Protein AF-A0A7V2K7K2-F1 (afdb_monomer_lite)

Secondary structure (DSSP, 8-state):
--------PPPPHHHHHHHHHHHHHHHHHHHHHHHHHHHHHHHHHHHHHHHHHHHHHHHHHHTS-GGG-SB-STT-SSB-SB-SEEEEEETTEEEEEEEEEEEE--TTT-SGGG-EEEETTEEEE---SEEEEEEEEEE-STT-EEEEEEEEE--SSHHHHTTS-EEEEEEEEE-TTSPBPSS-EEEEEETTT--EEEE--TTSEEEEEEE-EEEEEEEEEE-TTB-EEE-B-TT-EETTEE-SS-SSBPEEE-TT-EEEEEEE--BPP---------------

Structure (mmCIF, N/CA/C/O backbone):
data_AF-A0A7V2K7K2-F1
#
_entry.id   AF-A0A7V2K7K2-F1
#
loop_
_atom_site.group_PDB
_atom_site.id
_atom_site.type_symbol
_atom_site.label_atom_id
_atom_site.label_alt_id
_atom_site.label_comp_id
_atom_site.label_asym_id
_atom_site.label_entity_id
_atom_site.label_seq_id
_atom_site.pdbx_PDB_ins_code
_atom_site.Cartn_x
_atom_site.Cartn_y
_atom_site.Cartn_z
_atom_site.occupancy
_atom_site.B_iso_or_equiv
_atom_site.auth_seq_id
_atom_site.auth_comp_id
_atom_site.auth_asym_id
_atom_site.auth_atom_id
_atom_site.pdbx_PDB_model_num
ATOM 1 N N . MET A 1 1 ? 32.757 -34.401 -82.656 1.00 44.62 1 MET A N 1
ATOM 2 C CA . MET A 1 1 ? 32.816 -33.510 -81.474 1.00 44.62 1 MET A CA 1
ATOM 3 C C . MET A 1 1 ? 31.387 -33.080 -81.127 1.00 44.62 1 MET A C 1
ATOM 5 O O . MET A 1 1 ? 30.836 -32.213 -81.792 1.00 44.62 1 MET A O 1
ATOM 9 N N . ARG A 1 2 ? 30.717 -33.775 -80.194 1.00 45.31 2 ARG A N 1
ATOM 10 C CA . ARG A 1 2 ? 29.287 -33.571 -79.884 1.00 45.31 2 ARG A CA 1
ATOM 11 C C . ARG A 1 2 ? 29.172 -32.434 -78.860 1.00 45.31 2 ARG A C 1
ATOM 13 O O . ARG A 1 2 ? 29.462 -32.641 -77.687 1.00 45.31 2 ARG A O 1
ATOM 20 N N . ARG A 1 3 ? 28.825 -31.220 -79.304 1.00 54.78 3 ARG A N 1
ATOM 21 C CA . ARG A 1 3 ? 28.542 -30.095 -78.397 1.00 54.78 3 ARG A CA 1
ATOM 22 C C . ARG A 1 3 ? 27.239 -30.385 -77.652 1.00 54.78 3 ARG A C 1
ATOM 24 O O . ARG A 1 3 ? 26.163 -30.328 -78.239 1.00 54.78 3 ARG A O 1
ATOM 31 N N . LEU A 1 4 ? 27.351 -30.709 -76.367 1.00 52.97 4 LEU A N 1
ATOM 32 C CA . LEU A 1 4 ? 26.232 -30.695 -75.429 1.00 52.97 4 LEU A CA 1
ATOM 33 C C . LEU A 1 4 ? 25.794 -29.236 -75.246 1.00 52.97 4 LEU A C 1
ATOM 35 O O . LEU A 1 4 ? 26.453 -28.462 -74.557 1.00 52.97 4 LEU A O 1
ATOM 39 N N . PHE A 1 5 ? 24.705 -28.845 -75.905 1.00 58.25 5 PHE A N 1
ATOM 40 C CA . PHE A 1 5 ? 24.029 -27.586 -75.612 1.00 58.25 5 PHE A CA 1
ATOM 41 C C . PHE A 1 5 ? 23.280 -27.741 -74.287 1.00 58.25 5 PHE A C 1
ATOM 43 O O . PHE A 1 5 ? 22.237 -28.388 -74.222 1.00 58.25 5 PHE A O 1
ATOM 50 N N . PHE A 1 6 ? 23.813 -27.145 -73.222 1.00 60.12 6 PHE A N 1
ATOM 51 C CA . PHE A 1 6 ? 23.040 -26.918 -72.007 1.00 60.12 6 PHE A CA 1
ATOM 52 C C . PHE A 1 6 ? 21.933 -25.903 -72.323 1.00 60.12 6 PHE A C 1
ATOM 54 O O . PHE A 1 6 ? 22.211 -24.733 -72.589 1.00 60.12 6 PHE A O 1
ATOM 61 N N . SER A 1 7 ? 20.675 -26.348 -72.302 1.00 61.78 7 SER A N 1
ATOM 62 C CA . SER A 1 7 ? 19.525 -25.444 -72.282 1.00 61.78 7 SER A CA 1
ATOM 63 C C . SER A 1 7 ? 19.564 -24.665 -70.966 1.00 61.78 7 SER A C 1
ATOM 65 O O . SER A 1 7 ? 19.329 -25.228 -69.895 1.00 61.78 7 SER A O 1
ATOM 67 N N . LYS A 1 8 ? 19.912 -23.376 -71.029 1.00 62.97 8 LYS A N 1
ATOM 68 C CA . LYS A 1 8 ? 19.770 -22.472 -69.885 1.00 62.97 8 LYS A CA 1
ATOM 69 C C . LYS A 1 8 ? 18.281 -22.172 -69.715 1.00 62.97 8 LYS A C 1
ATOM 71 O O . LYS A 1 8 ? 17.757 -21.271 -70.361 1.00 62.97 8 LYS A O 1
ATOM 76 N N . LYS A 1 9 ? 17.588 -22.955 -68.886 1.00 69.69 9 LYS A N 1
ATOM 77 C CA . LYS A 1 9 ? 16.232 -22.613 -68.440 1.00 69.69 9 LYS A CA 1
ATOM 78 C C . LYS A 1 9 ? 16.326 -21.340 -67.589 1.00 69.69 9 LYS A C 1
ATOM 80 O O . LYS A 1 9 ? 17.065 -21.322 -66.608 1.00 69.69 9 LYS A O 1
ATOM 85 N N . GLY A 1 10 ? 15.661 -20.269 -68.020 1.00 75.06 10 GLY A N 1
ATOM 86 C CA . GLY A 1 10 ? 15.532 -19.033 -67.243 1.00 75.06 10 GLY A CA 1
ATOM 87 C C . GLY A 1 10 ? 14.561 -19.204 -66.072 1.00 75.06 10 GLY A C 1
ATOM 88 O O . GLY A 1 10 ? 13.792 -20.163 -66.044 1.00 75.06 10 GLY A O 1
ATOM 89 N N . PHE A 1 11 ? 14.597 -18.277 -65.114 1.00 81.56 11 PHE A N 1
ATOM 90 C CA . PHE A 1 11 ? 13.637 -18.239 -64.008 1.00 81.56 11 PHE A CA 1
ATOM 91 C C . PHE A 1 11 ? 12.243 -17.845 -64.500 1.00 81.56 11 PHE A C 1
ATOM 93 O O . PHE A 1 11 ? 12.112 -16.950 -65.341 1.00 81.56 11 PHE A O 1
ATOM 100 N N . THR A 1 12 ? 11.201 -18.483 -63.961 1.00 90.44 12 THR A N 1
ATOM 101 C CA . THR A 1 12 ? 9.823 -18.045 -64.198 1.00 90.44 12 THR A CA 1
ATOM 102 C C . THR A 1 12 ? 9.470 -16.883 -63.269 1.00 90.44 12 THR A C 1
ATOM 104 O O . THR A 1 12 ? 10.052 -16.721 -62.198 1.00 90.44 12 THR A O 1
ATOM 107 N N . PHE A 1 13 ? 8.490 -16.064 -63.656 1.00 88.25 13 PHE A N 1
ATOM 108 C CA . PHE A 1 13 ? 8.000 -14.971 -62.809 1.00 88.25 13 PHE A CA 1
ATOM 109 C C . PHE A 1 13 ? 7.483 -15.471 -61.447 1.00 88.25 13 PHE A C 1
ATOM 111 O O . PHE A 1 13 ? 7.696 -14.819 -60.426 1.00 88.25 13 PHE A O 1
ATOM 118 N N . MET A 1 14 ? 6.875 -16.664 -61.418 1.00 92.31 14 MET A N 1
ATOM 119 C CA . MET A 1 14 ? 6.418 -17.298 -60.179 1.00 92.31 14 MET A CA 1
ATOM 120 C C . MET A 1 14 ? 7.576 -17.659 -59.245 1.00 92.31 14 MET A C 1
ATOM 122 O O . MET A 1 14 ? 7.477 -17.405 -58.046 1.00 92.31 14 MET A O 1
ATOM 126 N N . ASP A 1 15 ? 8.694 -18.164 -59.775 1.00 89.69 15 ASP A N 1
ATOM 127 C CA . ASP A 1 15 ? 9.876 -18.486 -58.960 1.00 89.69 15 ASP A CA 1
ATOM 128 C C . ASP A 1 15 ? 10.446 -17.236 -58.272 1.00 89.69 15 ASP A C 1
ATOM 130 O O . ASP A 1 15 ? 10.881 -17.293 -57.122 1.00 89.69 15 ASP A O 1
ATOM 134 N N . VAL A 1 16 ? 10.401 -16.085 -58.953 1.00 94.56 16 VAL A N 1
ATOM 135 C CA . VAL A 1 16 ? 10.858 -14.800 -58.402 1.00 94.56 16 VAL A CA 1
ATOM 136 C C . VAL A 1 16 ? 9.932 -14.320 -57.284 1.00 94.56 16 VAL A C 1
ATOM 138 O O . VAL A 1 16 ? 10.424 -13.918 -56.231 1.00 94.56 16 VAL A O 1
ATOM 141 N N . ILE A 1 17 ? 8.608 -14.402 -57.462 1.00 95.56 17 ILE A N 1
ATOM 142 C CA . ILE A 1 17 ? 7.642 -14.025 -56.413 1.00 95.56 17 ILE A CA 1
ATOM 143 C C . ILE A 1 17 ? 7.819 -14.903 -55.174 1.00 95.56 17 ILE A C 1
ATOM 145 O O . ILE A 1 17 ? 7.890 -14.380 -54.062 1.00 95.56 17 ILE A O 1
ATOM 149 N N . ILE A 1 18 ? 7.917 -16.222 -55.359 1.00 95.75 18 ILE A N 1
ATOM 150 C CA . ILE A 1 18 ? 8.103 -17.164 -54.250 1.00 95.75 18 ILE A CA 1
ATOM 151 C C . ILE A 1 18 ? 9.437 -16.885 -53.547 1.00 95.75 18 ILE A C 1
ATOM 153 O O . ILE A 1 18 ? 9.477 -16.812 -52.319 1.00 95.75 18 ILE A O 1
ATOM 157 N N . GLY A 1 19 ? 10.515 -16.653 -54.304 1.00 96.12 19 GLY A N 1
ATOM 158 C CA . GLY A 1 19 ? 11.822 -16.300 -53.750 1.00 96.12 19 GLY A CA 1
ATOM 159 C C . GLY A 1 19 ? 11.796 -15.009 -52.926 1.00 96.12 19 GLY A C 1
ATOM 160 O O . GLY A 1 19 ? 12.328 -14.980 -51.816 1.00 96.12 19 GLY A O 1
ATOM 161 N N . ILE A 1 20 ? 11.128 -13.961 -53.422 1.00 96.50 20 ILE A N 1
ATOM 162 C CA . ILE A 1 20 ? 10.956 -12.696 -52.693 1.00 96.50 20 ILE A CA 1
ATOM 163 C C . ILE A 1 20 ? 10.114 -12.909 -51.432 1.00 96.50 20 ILE A C 1
ATOM 165 O O . ILE A 1 20 ? 10.489 -12.415 -50.372 1.00 96.50 20 ILE A O 1
ATOM 169 N N . ALA A 1 21 ? 9.013 -13.661 -51.511 1.00 96.94 21 ALA A N 1
ATOM 170 C CA . ALA A 1 21 ? 8.156 -13.934 -50.360 1.00 96.94 21 ALA A CA 1
ATOM 171 C C . ALA A 1 21 ? 8.913 -14.676 -49.245 1.00 96.94 21 ALA A C 1
ATOM 173 O O . ALA A 1 21 ? 8.845 -14.276 -48.082 1.00 96.94 21 ALA A O 1
ATOM 174 N N . LEU A 1 22 ? 9.692 -15.705 -49.597 1.00 97.44 22 LEU A N 1
ATOM 175 C CA . LEU A 1 22 ? 10.528 -16.439 -48.643 1.00 97.44 22 LEU A CA 1
ATOM 176 C C . LEU A 1 22 ? 11.615 -15.547 -48.030 1.00 97.44 22 LEU A C 1
ATOM 178 O O . LEU A 1 22 ? 11.829 -15.589 -46.818 1.00 97.44 22 LEU A O 1
ATOM 182 N N . MET A 1 23 ? 12.260 -14.704 -48.842 1.00 96.94 23 MET A N 1
ATOM 183 C CA . MET A 1 23 ? 13.240 -13.735 -48.347 1.00 96.94 23 MET A CA 1
ATOM 184 C C . MET A 1 23 ? 12.609 -12.722 -47.390 1.00 96.94 23 MET A C 1
ATOM 186 O O . MET A 1 23 ? 13.173 -12.458 -46.331 1.00 96.94 23 MET A O 1
ATOM 190 N N . LEU A 1 24 ? 11.427 -12.188 -47.707 1.00 97.94 24 LEU A N 1
ATOM 191 C CA . LEU A 1 24 ? 10.719 -11.244 -46.840 1.00 97.94 24 LEU A CA 1
ATOM 192 C C . LEU A 1 24 ? 10.386 -11.862 -45.481 1.00 97.94 24 LEU A C 1
ATOM 194 O O . LEU A 1 24 ? 10.660 -11.241 -44.457 1.00 97.94 24 LEU A O 1
ATOM 198 N N . ILE A 1 25 ? 9.853 -13.087 -45.456 1.00 97.81 25 ILE A N 1
ATOM 199 C CA . ILE A 1 25 ? 9.556 -13.797 -44.203 1.00 97.81 25 ILE A CA 1
ATOM 200 C C . ILE A 1 25 ? 10.832 -13.957 -43.363 1.00 97.81 25 ILE A C 1
ATOM 202 O O . ILE A 1 25 ? 10.817 -13.685 -42.161 1.00 97.81 25 ILE A O 1
ATOM 206 N N . LEU A 1 26 ? 11.946 -14.339 -43.995 1.00 98.12 26 LEU A N 1
ATOM 207 C CA . LEU A 1 26 ? 13.232 -14.505 -43.321 1.00 98.12 26 LEU A CA 1
ATOM 208 C C . LEU A 1 26 ? 13.758 -13.182 -42.741 1.00 98.12 26 LEU A C 1
ATOM 210 O O . LEU A 1 26 ? 14.101 -13.129 -41.559 1.00 98.12 26 LEU A O 1
ATOM 214 N N . PHE A 1 27 ? 13.783 -12.104 -43.527 1.00 97.38 27 PHE A N 1
ATOM 215 C CA . PHE A 1 27 ? 14.269 -10.803 -43.058 1.00 97.38 27 PHE A CA 1
ATOM 216 C C . PHE A 1 27 ? 13.378 -10.194 -41.973 1.00 97.38 27 PHE A C 1
ATOM 218 O O . PHE A 1 27 ? 13.903 -9.642 -41.007 1.00 97.38 27 PHE A O 1
ATOM 225 N N . LEU A 1 28 ? 12.053 -10.337 -42.079 1.00 97.56 28 LEU A N 1
ATOM 226 C CA . LEU A 1 28 ? 11.126 -9.906 -41.031 1.00 97.56 28 LEU A CA 1
ATOM 227 C C . LEU A 1 28 ? 11.338 -10.695 -39.736 1.00 97.56 28 LEU A C 1
ATOM 229 O O . LEU A 1 28 ? 11.347 -10.099 -38.659 1.00 97.56 28 LEU A O 1
ATOM 233 N N . GLY A 1 29 ? 11.578 -12.006 -39.834 1.00 97.81 29 GLY A N 1
ATOM 234 C CA . GLY A 1 29 ? 11.917 -12.842 -38.684 1.00 97.81 29 GLY A CA 1
ATOM 235 C C . GLY A 1 29 ? 13.199 -12.382 -37.984 1.00 97.81 29 GLY A C 1
ATOM 236 O O . GLY A 1 29 ? 13.203 -12.183 -36.769 1.00 97.81 29 GLY A O 1
ATOM 237 N N . ILE A 1 30 ? 14.271 -12.143 -38.747 1.00 97.56 30 ILE A N 1
ATOM 238 C CA . ILE A 1 30 ? 15.561 -11.673 -38.210 1.00 97.56 30 ILE A CA 1
ATOM 239 C C . ILE A 1 30 ? 15.423 -10.280 -37.586 1.00 97.56 30 ILE A C 1
ATOM 241 O O . ILE A 1 30 ? 15.915 -10.043 -36.482 1.00 97.56 30 ILE A O 1
ATOM 245 N N . PHE A 1 31 ? 14.734 -9.362 -38.264 1.00 97.06 31 PHE A N 1
ATOM 246 C CA . PHE A 1 31 ? 14.524 -8.008 -37.763 1.00 97.06 31 PHE A CA 1
ATOM 247 C C . PHE A 1 31 ? 13.690 -8.000 -36.475 1.00 97.06 31 PHE A C 1
ATOM 249 O O . PHE A 1 31 ? 14.056 -7.327 -35.511 1.00 97.06 31 PHE A O 1
ATOM 256 N N . GLY A 1 32 ? 12.625 -8.807 -36.415 1.00 95.94 32 GLY A N 1
ATOM 257 C CA . GLY A 1 32 ? 11.822 -8.987 -35.206 1.00 95.94 32 GLY A CA 1
ATOM 258 C C . GLY A 1 32 ? 12.635 -9.561 -34.042 1.00 95.94 32 GLY A C 1
ATOM 259 O O . GLY A 1 32 ? 12.563 -9.046 -32.924 1.00 95.94 32 GLY A O 1
ATOM 260 N N . ALA A 1 33 ? 13.475 -10.569 -34.303 1.00 96.25 33 ALA A N 1
ATOM 261 C CA . ALA A 1 33 ? 14.370 -11.137 -33.295 1.00 96.25 33 ALA A CA 1
ATOM 262 C C . ALA A 1 33 ? 15.383 -10.103 -32.770 1.00 96.25 33 ALA A C 1
ATOM 264 O O . ALA A 1 33 ? 15.606 -10.014 -31.563 1.00 96.25 33 ALA A O 1
ATOM 265 N N . TYR A 1 34 ? 15.950 -9.278 -33.654 1.00 96.31 34 TYR A N 1
ATOM 266 C CA . TYR A 1 34 ? 16.874 -8.209 -33.274 1.00 96.31 34 TYR A CA 1
ATOM 267 C C . TYR A 1 34 ? 16.201 -7.143 -32.394 1.00 96.31 34 TYR A C 1
ATOM 269 O O . TYR A 1 34 ? 16.744 -6.763 -31.355 1.00 96.31 34 TYR A O 1
ATOM 277 N N . GLN A 1 35 ? 14.990 -6.702 -32.752 1.00 93.62 35 GLN A N 1
ATOM 278 C CA . GLN A 1 35 ? 14.221 -5.760 -31.931 1.00 93.62 35 GLN A CA 1
ATOM 279 C C . GLN A 1 35 ? 13.899 -6.330 -30.545 1.00 93.62 35 GLN A C 1
ATOM 281 O O . GLN A 1 35 ? 14.032 -5.628 -29.539 1.00 93.62 35 GLN A O 1
ATOM 286 N N . LEU A 1 36 ? 13.514 -7.608 -30.476 1.00 93.44 36 LEU A N 1
ATOM 287 C CA . LEU A 1 36 ? 13.254 -8.282 -29.207 1.00 93.44 36 LEU A CA 1
ATOM 288 C C . LEU A 1 36 ? 14.524 -8.383 -28.354 1.00 93.44 36 LEU A C 1
ATOM 290 O O . LEU A 1 36 ? 14.469 -8.125 -27.153 1.00 93.44 36 LEU A O 1
ATOM 294 N N . ALA A 1 37 ? 15.668 -8.696 -28.965 1.00 94.62 37 ALA A N 1
ATOM 295 C CA . ALA A 1 37 ? 16.946 -8.753 -28.264 1.00 94.62 37 ALA A CA 1
ATOM 296 C C . ALA A 1 37 ? 17.305 -7.394 -27.639 1.00 94.62 37 ALA A C 1
ATOM 298 O O . ALA A 1 37 ? 17.620 -7.328 -26.450 1.00 94.62 37 ALA A O 1
ATOM 299 N N . LEU A 1 38 ? 17.172 -6.297 -28.394 1.00 90.69 38 LEU A N 1
ATOM 300 C CA . LEU A 1 38 ? 17.397 -4.946 -27.870 1.00 90.69 38 LEU A CA 1
ATOM 301 C C . LEU A 1 38 ? 16.427 -4.590 -26.736 1.00 90.69 38 LEU A C 1
ATOM 303 O O . LEU A 1 38 ? 16.852 -4.026 -25.726 1.00 90.69 38 LEU A O 1
ATOM 307 N N . LYS A 1 39 ? 15.147 -4.962 -26.868 1.00 91.06 39 LYS A N 1
ATOM 308 C CA . LYS A 1 39 ? 14.137 -4.782 -25.816 1.00 91.06 39 LYS A CA 1
ATOM 309 C C . LYS A 1 39 ? 14.539 -5.485 -24.523 1.00 91.06 39 LYS A C 1
ATOM 311 O O . LYS A 1 39 ? 14.522 -4.864 -23.462 1.00 91.06 39 LYS A O 1
ATOM 316 N N . VAL A 1 40 ? 14.920 -6.759 -24.608 1.00 93.06 40 VAL A N 1
ATOM 317 C CA . VAL A 1 40 ? 15.302 -7.564 -23.439 1.00 93.06 40 VAL A CA 1
ATOM 318 C C . VAL A 1 40 ? 16.550 -6.994 -22.770 1.00 93.06 40 VAL A C 1
ATOM 320 O O . VAL A 1 40 ? 16.564 -6.835 -21.551 1.00 93.06 40 VAL A O 1
ATOM 323 N N . VAL A 1 41 ? 17.570 -6.618 -23.547 1.00 92.44 41 VAL A N 1
ATOM 324 C CA . VAL A 1 41 ? 18.800 -6.017 -23.006 1.00 92.44 41 VAL A CA 1
ATOM 325 C C . VAL A 1 41 ? 18.507 -4.679 -22.321 1.00 92.44 41 VAL A C 1
ATOM 327 O O . VAL A 1 41 ? 18.954 -4.457 -21.194 1.00 92.44 41 VAL A O 1
ATOM 330 N N . GLY A 1 42 ? 17.720 -3.805 -22.958 1.00 90.88 42 GLY A N 1
ATOM 331 C CA . GLY A 1 42 ? 17.334 -2.512 -22.390 1.00 90.88 42 GLY A CA 1
ATOM 332 C C . GLY A 1 42 ? 16.536 -2.659 -21.094 1.00 90.88 42 GLY A C 1
ATOM 333 O O . GLY A 1 42 ? 16.877 -2.043 -20.082 1.00 90.88 42 GLY A O 1
ATOM 334 N N . GLN A 1 43 ? 15.529 -3.535 -21.095 1.00 92.75 43 GLN A N 1
ATOM 335 C CA . GLN A 1 43 ? 14.706 -3.811 -19.920 1.00 92.75 43 GLN A CA 1
ATOM 336 C C . GLN A 1 43 ? 15.523 -4.446 -18.788 1.00 92.75 43 GLN A C 1
ATOM 338 O O . GLN A 1 43 ? 15.358 -4.063 -17.632 1.00 92.75 43 GLN A O 1
ATOM 343 N N . SER A 1 44 ? 16.434 -5.372 -19.102 1.00 93.94 44 SER A N 1
ATOM 344 C CA . SER A 1 44 ? 17.319 -5.984 -18.108 1.00 93.94 44 SER A CA 1
ATOM 345 C C . SER A 1 44 ? 18.236 -4.944 -17.466 1.00 93.94 44 SER A C 1
ATOM 347 O O . SER A 1 44 ? 18.345 -4.908 -16.243 1.00 93.94 44 SER A O 1
ATOM 349 N N . LYS A 1 45 ? 18.848 -4.058 -18.265 1.00 93.50 45 LYS A N 1
ATOM 350 C CA . LYS A 1 45 ? 19.713 -2.982 -17.757 1.00 93.50 45 LYS A CA 1
ATOM 351 C C . LYS A 1 45 ? 18.946 -2.029 -16.837 1.00 93.50 45 LYS A C 1
ATOM 353 O O . LYS A 1 45 ? 19.416 -1.744 -15.737 1.00 93.50 45 LYS A O 1
ATOM 358 N N . ALA A 1 46 ? 17.775 -1.553 -17.267 1.00 95.31 46 ALA A N 1
ATOM 359 C CA . ALA A 1 46 ? 16.941 -0.663 -16.460 1.00 95.31 46 ALA A CA 1
ATOM 360 C C . ALA A 1 46 ? 16.492 -1.339 -15.156 1.00 95.31 46 ALA A C 1
ATOM 362 O O . ALA A 1 46 ? 16.574 -0.734 -14.090 1.00 95.31 46 ALA A O 1
ATOM 363 N N . ARG A 1 47 ? 16.119 -2.624 -15.219 1.00 96.06 47 ARG A N 1
ATOM 364 C CA . ARG A 1 47 ? 15.728 -3.413 -14.048 1.00 96.06 47 ARG A CA 1
ATOM 365 C C . ARG A 1 47 ? 16.860 -3.562 -13.032 1.00 96.06 47 ARG A C 1
ATOM 367 O O . ARG A 1 47 ? 16.608 -3.404 -11.844 1.00 96.06 47 ARG A O 1
ATOM 374 N N . THR A 1 48 ? 18.091 -3.835 -13.468 1.00 96.50 48 THR A N 1
ATOM 375 C CA . THR A 1 48 ? 19.249 -3.924 -12.559 1.00 96.50 48 THR A CA 1
ATOM 376 C C . THR A 1 48 ? 19.492 -2.602 -11.829 1.00 96.50 48 THR A C 1
ATOM 378 O O . THR A 1 48 ? 19.732 -2.607 -10.625 1.00 96.50 48 THR A O 1
ATOM 381 N N . ILE A 1 49 ? 19.376 -1.471 -12.532 1.00 96.88 49 ILE A N 1
ATOM 382 C CA . ILE A 1 49 ? 19.514 -0.138 -11.926 1.00 96.88 49 ILE A CA 1
ATOM 383 C C . ILE A 1 49 ? 18.367 0.129 -10.944 1.00 96.88 49 ILE A C 1
ATOM 385 O O . ILE A 1 49 ? 18.617 0.573 -9.829 1.00 96.88 49 ILE A O 1
ATOM 389 N N . ALA A 1 50 ? 17.127 -0.194 -11.320 1.00 97.81 50 ALA A N 1
ATOM 390 C CA . ALA A 1 50 ? 15.965 -0.030 -10.452 1.00 97.81 50 ALA A CA 1
ATOM 391 C C . ALA A 1 50 ? 16.087 -0.847 -9.153 1.00 97.81 50 ALA A C 1
ATOM 393 O O . ALA A 1 50 ? 15.778 -0.333 -8.083 1.00 97.81 50 ALA A O 1
ATOM 394 N N . ILE A 1 51 ? 16.597 -2.084 -9.227 1.00 98.06 51 ILE A N 1
ATOM 395 C CA . ILE A 1 51 ? 16.887 -2.914 -8.045 1.00 98.06 51 ILE A CA 1
ATOM 396 C C . ILE A 1 51 ? 17.946 -2.249 -7.158 1.00 98.06 51 ILE A C 1
ATOM 398 O O . ILE A 1 51 ? 17.777 -2.214 -5.943 1.00 98.06 51 ILE A O 1
ATOM 402 N N . ALA A 1 52 ? 19.015 -1.700 -7.744 1.00 98.06 52 ALA A N 1
ATOM 403 C CA . ALA A 1 52 ? 20.042 -0.997 -6.978 1.00 98.06 52 ALA A CA 1
ATOM 404 C C . ALA A 1 52 ? 19.476 0.242 -6.258 1.00 98.06 52 ALA A C 1
ATOM 406 O O . ALA A 1 52 ? 19.745 0.415 -5.074 1.00 98.06 52 ALA A O 1
ATOM 407 N N . ILE A 1 53 ? 18.639 1.040 -6.935 1.00 98.25 53 ILE A N 1
ATOM 408 C CA . ILE A 1 53 ? 17.947 2.201 -6.344 1.00 98.25 53 ILE A CA 1
ATOM 409 C C . ILE A 1 53 ? 17.020 1.763 -5.201 1.00 98.25 53 ILE A C 1
ATOM 411 O O . ILE A 1 53 ? 17.032 2.366 -4.131 1.00 98.25 53 ILE A O 1
ATOM 415 N N . ALA A 1 54 ? 16.231 0.705 -5.406 1.00 98.44 54 ALA A N 1
ATOM 416 C CA . ALA A 1 54 ? 15.326 0.195 -4.379 1.00 98.44 54 ALA A CA 1
ATOM 417 C C . ALA A 1 54 ? 16.087 -0.307 -3.145 1.00 98.44 54 ALA A C 1
ATOM 419 O O . ALA A 1 54 ? 15.697 -0.005 -2.019 1.00 98.44 54 ALA A O 1
ATOM 420 N N . ASN A 1 55 ? 17.193 -1.027 -3.353 1.00 98.19 55 ASN A N 1
ATOM 421 C CA . ASN A 1 55 ? 18.048 -1.498 -2.268 1.00 98.19 55 ASN A CA 1
ATOM 422 C C . ASN A 1 55 ? 18.703 -0.325 -1.525 1.00 98.19 55 ASN A C 1
ATOM 424 O O . ASN A 1 55 ? 18.700 -0.318 -0.300 1.00 98.19 55 ASN A O 1
ATOM 428 N N . GLU A 1 56 ? 19.217 0.685 -2.235 1.00 97.81 56 GLU A N 1
ATOM 429 C CA . GLU A 1 56 ? 19.767 1.893 -1.608 1.00 97.81 56 GLU A CA 1
ATOM 430 C C . GLU A 1 56 ? 18.722 2.580 -0.719 1.00 97.81 56 GLU A C 1
ATOM 432 O O . GLU A 1 56 ? 19.021 2.953 0.416 1.00 97.81 56 GLU A O 1
ATOM 437 N N . GLN A 1 57 ? 17.486 2.710 -1.206 1.00 98.12 57 GLN A N 1
ATOM 438 C CA . GLN A 1 57 ? 16.399 3.307 -0.437 1.00 98.12 57 GLN A CA 1
ATOM 439 C C . GLN A 1 57 ? 16.031 2.466 0.792 1.00 98.12 57 GLN A C 1
ATOM 441 O O . GLN A 1 57 ? 15.845 3.025 1.872 1.00 98.12 57 GLN A O 1
ATOM 446 N N . LEU A 1 58 ? 15.964 1.138 0.664 1.00 98.19 58 LEU A N 1
ATOM 447 C CA . LEU A 1 58 ? 15.723 0.253 1.806 1.00 98.19 58 LEU A CA 1
ATOM 448 C C . LEU A 1 58 ? 16.831 0.372 2.857 1.00 98.19 58 LEU A C 1
ATOM 450 O O . LEU A 1 58 ? 16.524 0.501 4.037 1.00 98.19 58 LEU A O 1
ATOM 454 N N . GLU A 1 59 ? 18.102 0.394 2.458 1.00 97.81 59 GLU A N 1
ATOM 455 C CA . GLU A 1 59 ? 19.222 0.537 3.398 1.00 97.81 59 GLU A CA 1
ATOM 456 C C . GLU A 1 59 ? 19.242 1.914 4.081 1.00 97.81 59 GLU A C 1
ATOM 458 O O . GLU A 1 59 ? 19.528 2.002 5.276 1.00 97.81 59 GLU A O 1
ATOM 463 N N . LYS A 1 60 ? 18.854 2.989 3.375 1.00 97.56 60 LYS A N 1
ATOM 464 C CA . LYS A 1 60 ? 18.629 4.304 4.002 1.00 97.56 60 LYS A CA 1
ATOM 465 C C . LYS A 1 60 ? 17.559 4.225 5.084 1.00 97.56 60 LYS A C 1
ATOM 467 O O . LYS A 1 60 ? 17.803 4.683 6.194 1.00 97.56 60 LYS A O 1
ATOM 472 N N . ILE A 1 61 ? 16.410 3.620 4.777 1.00 98.06 61 ILE A N 1
ATOM 473 C CA . ILE A 1 61 ? 15.290 3.497 5.720 1.00 98.06 61 ILE A CA 1
ATOM 474 C C . ILE A 1 61 ? 15.675 2.627 6.926 1.00 98.06 61 ILE A C 1
ATOM 476 O O . ILE A 1 61 ? 15.343 2.972 8.055 1.00 98.06 61 ILE A O 1
ATOM 480 N N . ARG A 1 62 ? 16.426 1.540 6.719 1.00 95.81 62 ARG A N 1
ATOM 481 C CA . ARG A 1 62 ? 16.889 0.647 7.800 1.00 95.81 62 ARG A CA 1
ATOM 482 C C . ARG A 1 62 ? 17.884 1.301 8.758 1.00 95.81 62 ARG A C 1
ATOM 484 O O . ARG A 1 62 ? 17.995 0.854 9.896 1.00 95.81 62 ARG A O 1
ATOM 491 N N . ASN A 1 63 ? 18.597 2.333 8.311 1.00 96.25 63 ASN A N 1
ATOM 492 C CA . ASN A 1 63 ? 19.528 3.095 9.144 1.00 96.25 63 ASN A CA 1
ATOM 493 C C . ASN A 1 63 ? 18.874 4.268 9.892 1.00 96.25 63 ASN A C 1
ATOM 495 O O . ASN A 1 63 ? 19.562 4.948 10.655 1.00 96.25 63 ASN A O 1
ATOM 499 N N . LEU A 1 64 ? 17.575 4.517 9.700 1.00 97.00 64 LEU A N 1
ATOM 500 C CA . LEU A 1 64 ? 16.852 5.531 10.464 1.00 97.00 64 LEU A CA 1
ATOM 501 C C . LEU A 1 64 ? 16.530 5.034 11.885 1.00 97.00 64 LEU A C 1
ATOM 503 O O . LEU A 1 64 ? 16.357 3.830 12.099 1.00 97.00 64 LEU A O 1
ATOM 507 N N . PRO A 1 65 ? 16.409 5.944 12.869 1.00 95.81 65 PRO A N 1
ATOM 508 C CA . PRO A 1 65 ? 15.733 5.638 14.127 1.00 95.81 65 PRO A CA 1
ATOM 509 C C . PRO A 1 65 ? 14.327 5.090 13.859 1.00 95.81 65 PRO A C 1
ATOM 511 O O . PRO A 1 65 ? 13.643 5.594 12.972 1.00 95.81 65 PRO A O 1
ATOM 514 N N . TYR A 1 66 ? 13.878 4.094 14.631 1.00 94.94 66 TYR A N 1
ATOM 515 C CA . TYR A 1 66 ? 12.589 3.428 14.390 1.00 94.94 66 TYR A CA 1
ATOM 516 C C . TYR A 1 66 ? 11.427 4.420 14.279 1.00 94.94 66 TYR A C 1
ATOM 518 O O . TYR A 1 66 ? 10.619 4.328 13.360 1.00 94.94 66 TYR A O 1
ATOM 526 N N . LEU A 1 67 ? 11.394 5.417 15.167 1.00 92.81 67 LEU A N 1
ATOM 527 C CA . LEU A 1 67 ? 10.339 6.429 15.211 1.00 92.81 67 LEU A CA 1
ATOM 528 C C . LEU A 1 67 ? 10.255 7.257 13.922 1.00 92.81 67 LEU A C 1
ATOM 530 O O . LEU A 1 67 ? 9.151 7.556 13.470 1.00 92.81 67 LEU A O 1
ATOM 534 N N . ASP A 1 68 ? 11.387 7.495 13.259 1.00 95.94 68 ASP A N 1
ATOM 535 C CA . ASP A 1 68 ? 11.479 8.292 12.032 1.00 95.94 68 ASP A CA 1
ATOM 536 C C . ASP A 1 68 ? 11.073 7.518 10.761 1.00 95.94 68 ASP A C 1
ATOM 538 O O . ASP A 1 68 ? 10.926 8.114 9.688 1.00 95.94 68 ASP A O 1
ATOM 542 N N . VAL A 1 69 ? 10.869 6.197 10.847 1.00 97.25 69 VAL A N 1
ATOM 543 C CA . VAL A 1 69 ? 10.573 5.305 9.704 1.00 97.25 69 VAL A CA 1
ATOM 544 C C . VAL A 1 69 ? 9.111 5.424 9.263 1.00 97.25 69 VAL A C 1
ATOM 546 O O . VAL A 1 69 ? 8.318 4.498 9.368 1.00 97.25 69 VAL A O 1
ATOM 549 N N . GLY A 1 70 ? 8.683 6.594 8.835 1.00 96.00 70 GLY A N 1
ATOM 550 C CA . GLY A 1 70 ? 7.325 6.839 8.357 1.00 96.00 70 GLY A CA 1
ATOM 551 C C . GLY A 1 70 ? 7.364 7.785 7.175 1.00 96.00 70 GLY A C 1
ATOM 552 O O . GLY A 1 70 ? 8.389 8.417 6.914 1.00 96.00 70 GLY A O 1
ATOM 553 N N . THR A 1 71 ? 6.269 7.864 6.428 1.00 95.81 71 THR A N 1
ATOM 554 C CA . THR A 1 71 ? 6.204 8.791 5.295 1.00 95.81 71 THR A CA 1
ATOM 555 C C . THR A 1 71 ? 6.020 10.225 5.783 1.00 95.81 71 THR A C 1
ATOM 557 O O . THR A 1 71 ? 5.373 10.441 6.804 1.00 95.81 71 THR A O 1
ATOM 560 N N . ASN A 1 72 ? 6.527 11.201 5.039 1.00 94.50 72 ASN A N 1
ATOM 561 C CA . ASN A 1 72 ? 6.441 12.627 5.378 1.00 94.50 72 ASN A CA 1
ATOM 562 C C . ASN A 1 72 ? 5.298 13.385 4.666 1.00 94.50 72 ASN A C 1
ATOM 564 O O . ASN A 1 72 ? 5.286 14.615 4.649 1.00 94.50 72 ASN A O 1
ATOM 568 N N . GLU A 1 73 ? 4.361 12.675 4.032 1.00 90.94 73 GLU A N 1
ATOM 569 C CA . GLU A 1 73 ? 3.231 13.297 3.333 1.00 90.94 73 GLU A CA 1
ATOM 570 C C . GLU A 1 73 ? 2.120 13.750 4.300 1.00 90.94 73 GLU A C 1
ATOM 572 O O . GLU A 1 73 ? 1.968 13.169 5.375 1.00 90.94 73 GLU A O 1
ATOM 577 N N . PRO A 1 74 ? 1.278 14.732 3.926 1.00 87.06 74 PRO A N 1
ATOM 578 C CA . PRO A 1 74 ? 0.047 15.013 4.660 1.00 87.06 74 PRO A CA 1
ATOM 579 C C . PRO A 1 74 ? -0.831 13.758 4.761 1.00 87.06 74 PRO A C 1
ATOM 581 O O . PRO A 1 74 ? -1.085 13.094 3.758 1.00 87.06 74 PRO A O 1
ATOM 584 N N . GLY A 1 75 ? -1.286 13.439 5.973 1.00 85.44 75 GLY A N 1
ATOM 585 C CA . GLY A 1 75 ? -2.052 12.219 6.237 1.00 85.44 75 GLY A CA 1
ATOM 586 C C . GLY A 1 75 ? -1.225 10.932 6.214 1.00 85.44 75 GLY A C 1
ATOM 587 O O . GLY A 1 75 ? -1.756 9.859 5.935 1.00 85.44 75 GLY A O 1
ATOM 588 N N . CYS A 1 76 ? 0.073 11.027 6.496 1.00 90.19 76 CYS A N 1
ATOM 589 C CA . CYS A 1 76 ? 0.918 9.875 6.782 1.00 90.19 76 CYS A CA 1
ATOM 590 C C . CYS A 1 76 ? 0.400 9.035 7.966 1.00 90.19 76 CYS A C 1
ATOM 592 O O . CYS A 1 76 ? -0.206 9.564 8.892 1.00 90.19 76 CYS A O 1
ATOM 594 N N . ASP A 1 77 ? 0.652 7.721 7.928 1.00 91.25 77 ASP A N 1
ATOM 595 C CA . ASP A 1 77 ? 0.291 6.785 9.007 1.00 91.25 77 ASP A CA 1
ATOM 596 C C . ASP A 1 77 ? 1.018 5.415 8.876 1.00 91.25 77 ASP A C 1
ATOM 598 O O . ASP A 1 77 ? 0.504 4.496 8.239 1.00 91.25 77 ASP A O 1
ATOM 602 N N . PRO A 1 78 ? 2.233 5.224 9.407 1.00 92.69 78 PRO A N 1
ATOM 603 C CA . PRO A 1 78 ? 2.898 6.099 10.354 1.00 92.69 78 PRO A CA 1
ATOM 604 C C . PRO A 1 78 ? 3.556 7.303 9.674 1.00 92.69 78 PRO A C 1
ATOM 606 O O . PRO A 1 78 ? 4.028 7.238 8.531 1.00 92.69 78 PRO A O 1
ATOM 609 N N . CYS A 1 79 ? 3.615 8.405 10.415 1.00 92.81 79 CYS A N 1
ATOM 610 C CA . CYS A 1 79 ? 4.358 9.598 10.036 1.00 92.81 79 CYS A CA 1
ATOM 611 C C . CYS A 1 79 ? 5.843 9.475 10.375 1.00 92.81 79 CYS A C 1
ATOM 613 O O . CYS A 1 79 ? 6.219 8.837 11.355 1.00 92.81 79 CYS A O 1
ATOM 615 N N . GLY A 1 80 ? 6.687 10.080 9.542 1.00 95.00 80 GLY A N 1
ATOM 616 C CA . GLY A 1 80 ? 8.134 10.109 9.732 1.00 95.00 80 GLY A CA 1
ATOM 617 C C . GLY A 1 80 ? 8.822 10.981 8.688 1.00 95.00 80 GLY A C 1
ATOM 618 O O . GLY A 1 80 ? 8.212 11.891 8.128 1.00 95.00 80 GLY A O 1
ATOM 619 N N . VAL A 1 81 ? 10.100 10.712 8.425 1.00 97.19 81 VAL A N 1
ATOM 620 C CA . VAL A 1 81 ? 10.945 11.580 7.581 1.00 97.19 81 VAL A CA 1
ATOM 621 C C . VAL A 1 81 ? 11.096 11.095 6.137 1.00 97.19 81 VAL A C 1
ATOM 623 O O . VAL A 1 81 ? 11.706 11.780 5.317 1.00 97.19 81 VAL A O 1
ATOM 626 N N . VAL A 1 82 ? 10.568 9.916 5.803 1.00 97.81 82 VAL A N 1
ATOM 627 C CA . VAL A 1 82 ? 10.783 9.280 4.499 1.00 97.81 82 VAL A CA 1
ATOM 628 C C . VAL A 1 82 ? 9.900 9.929 3.438 1.00 97.81 82 VAL A C 1
ATOM 630 O O . VAL A 1 82 ? 8.676 9.949 3.547 1.00 97.81 82 VAL A O 1
ATOM 633 N N . GLU A 1 83 ? 10.512 10.412 2.360 1.00 96.88 83 GLU A N 1
ATOM 634 C CA . GLU A 1 83 ? 9.768 10.923 1.211 1.00 96.88 83 GLU A CA 1
ATOM 635 C C . GLU A 1 83 ? 9.008 9.793 0.505 1.00 96.88 83 GLU A C 1
ATOM 637 O O . GLU A 1 83 ? 9.601 8.814 0.036 1.00 96.88 83 GLU A O 1
ATOM 642 N N . LYS A 1 84 ? 7.676 9.915 0.425 1.00 95.38 84 LYS A N 1
ATOM 643 C CA . LYS A 1 84 ? 6.833 8.877 -0.184 1.00 95.38 84 LYS A CA 1
ATOM 644 C C . LYS A 1 84 ? 7.102 8.707 -1.667 1.00 95.38 84 LYS A C 1
ATOM 646 O O . LYS A 1 84 ? 7.012 7.589 -2.160 1.00 95.38 84 LYS A O 1
ATOM 651 N N . SER A 1 85 ? 7.326 9.779 -2.419 1.00 96.31 85 SER A N 1
ATOM 652 C CA . SER A 1 85 ? 7.530 9.680 -3.863 1.00 96.31 85 SER A CA 1
ATOM 653 C C . SER A 1 85 ? 8.465 10.753 -4.377 1.00 96.31 85 SER A C 1
ATOM 655 O O . SER A 1 85 ? 8.227 11.932 -4.152 1.00 96.31 85 SER A O 1
ATOM 657 N N . PHE A 1 86 ? 9.488 10.332 -5.111 1.00 97.69 86 PHE A N 1
ATOM 658 C CA . PHE A 1 86 ? 10.468 11.218 -5.729 1.00 97.69 86 PHE A CA 1
ATOM 659 C C . PHE A 1 86 ? 10.966 10.627 -7.049 1.00 97.69 86 PHE A C 1
ATOM 661 O O . PHE A 1 86 ? 10.652 9.491 -7.413 1.00 97.69 86 PHE A O 1
ATOM 668 N N . SER A 1 87 ? 11.758 11.404 -7.786 1.00 97.50 87 SER A N 1
ATOM 669 C CA . SER A 1 87 ? 12.432 10.922 -8.992 1.00 97.50 87 SER A CA 1
ATOM 670 C C . SER A 1 87 ? 13.943 11.038 -8.857 1.00 97.50 87 SER A C 1
ATOM 672 O O . SER A 1 87 ? 14.451 11.957 -8.220 1.00 97.50 87 SER A O 1
ATOM 674 N N . THR A 1 88 ? 14.665 10.097 -9.455 1.00 97.12 88 THR A N 1
ATOM 675 C CA . THR A 1 88 ? 16.129 10.101 -9.500 1.00 97.12 88 THR A CA 1
ATOM 676 C C . THR A 1 88 ? 16.612 9.752 -10.899 1.00 97.12 88 THR A C 1
ATOM 678 O O . THR A 1 88 ? 15.932 9.049 -11.648 1.00 97.12 88 THR A O 1
ATOM 681 N N . THR A 1 89 ? 17.785 10.256 -11.275 1.00 95.88 89 THR A N 1
ATOM 682 C CA . THR A 1 89 ? 18.389 9.980 -12.581 1.00 95.88 89 THR A CA 1
ATOM 683 C C . THR A 1 89 ? 19.625 9.114 -12.404 1.00 95.88 89 THR A C 1
ATOM 685 O O . THR A 1 89 ? 20.547 9.480 -11.682 1.00 95.88 89 THR A O 1
ATOM 688 N N . SER A 1 90 ? 19.671 7.983 -13.105 1.00 93.25 90 SER A N 1
ATOM 689 C CA . SER A 1 90 ? 20.832 7.091 -13.127 1.00 93.25 90 SER A CA 1
ATOM 690 C C . SER A 1 90 ? 21.064 6.575 -14.544 1.00 93.25 90 SER A C 1
ATOM 692 O O . SER A 1 90 ? 20.127 6.155 -15.223 1.00 93.25 90 SER A O 1
ATOM 694 N N . ASN A 1 91 ? 22.311 6.640 -15.026 1.00 88.75 91 ASN A N 1
ATOM 695 C CA . ASN A 1 91 ? 22.681 6.288 -16.405 1.00 88.75 91 ASN A CA 1
ATOM 696 C C . ASN A 1 91 ? 21.801 6.969 -17.477 1.00 88.75 91 ASN A C 1
ATOM 698 O O . ASN A 1 91 ? 21.346 6.311 -18.415 1.00 88.75 91 ASN A O 1
ATOM 702 N N . ASN A 1 92 ? 21.554 8.279 -17.340 1.00 90.06 92 ASN A N 1
ATOM 703 C CA . ASN A 1 92 ? 20.706 9.068 -18.248 1.00 90.06 92 ASN A CA 1
ATOM 704 C C . ASN A 1 92 ? 19.241 8.589 -18.359 1.00 90.06 92 ASN A C 1
ATOM 706 O O . ASN A 1 92 ? 18.545 8.955 -19.305 1.00 90.06 92 ASN A O 1
ATOM 710 N N . MET A 1 93 ? 18.753 7.798 -17.399 1.00 92.19 93 MET A N 1
ATOM 711 C CA . MET A 1 93 ? 17.351 7.388 -17.302 1.00 92.19 93 MET A CA 1
ATOM 712 C C . MET A 1 93 ? 16.735 7.909 -16.007 1.00 92.19 93 MET A C 1
ATOM 714 O O . MET A 1 93 ? 17.367 7.852 -14.952 1.00 92.19 93 MET A O 1
ATOM 718 N N . ILE A 1 94 ? 15.500 8.400 -16.103 1.00 96.00 94 ILE A N 1
ATOM 719 C CA . ILE A 1 94 ? 14.711 8.848 -14.954 1.00 96.00 94 ILE A CA 1
ATOM 720 C C . ILE A 1 94 ? 13.957 7.647 -14.384 1.00 96.00 94 ILE A C 1
ATOM 722 O O . ILE A 1 94 ? 13.283 6.916 -15.117 1.00 96.00 94 ILE A O 1
ATOM 726 N N . PHE A 1 95 ? 14.061 7.482 -13.072 1.00 98.00 95 PHE A N 1
ATOM 727 C CA . PHE A 1 95 ? 13.324 6.512 -12.279 1.00 98.00 95 PHE A CA 1
ATOM 728 C C . PHE A 1 95 ? 12.410 7.251 -11.307 1.00 98.00 95 PHE A C 1
ATOM 730 O O . PHE A 1 95 ? 12.811 8.257 -10.721 1.00 98.00 95 PHE A O 1
ATOM 737 N N . TYR A 1 96 ? 11.203 6.731 -11.119 1.00 98.31 96 TYR A N 1
ATOM 738 C CA . TYR A 1 96 ? 10.242 7.205 -10.131 1.00 98.31 96 TYR A CA 1
ATOM 739 C C . TYR A 1 96 ? 10.190 6.194 -8.996 1.00 98.31 96 TYR A C 1
ATOM 741 O O . TYR A 1 96 ? 9.928 5.013 -9.230 1.00 98.31 96 TYR A O 1
ATOM 749 N N . VAL A 1 97 ? 10.480 6.659 -7.789 1.00 98.44 97 VAL A N 1
ATOM 750 C CA . VAL A 1 97 ? 10.538 5.843 -6.581 1.00 98.44 97 VAL A CA 1
ATOM 751 C C . VAL A 1 97 ? 9.321 6.179 -5.738 1.00 98.44 97 VAL A C 1
ATOM 753 O O . VAL A 1 97 ? 9.089 7.351 -5.457 1.00 98.44 97 VAL A O 1
ATOM 756 N N . THR A 1 98 ? 8.574 5.165 -5.315 1.00 98.06 98 THR A N 1
ATOM 757 C CA . THR A 1 98 ? 7.455 5.295 -4.383 1.00 98.06 98 THR A CA 1
ATOM 758 C C . THR A 1 98 ? 7.673 4.362 -3.198 1.00 98.06 98 THR A C 1
ATOM 760 O O . THR A 1 98 ? 7.773 3.149 -3.363 1.00 98.06 98 THR A O 1
ATOM 763 N N . THR A 1 99 ? 7.732 4.922 -1.993 1.00 97.75 99 THR A N 1
ATOM 764 C CA . THR A 1 99 ? 7.889 4.182 -0.739 1.00 97.75 99 THR A CA 1
ATOM 765 C C . THR A 1 99 ? 6.555 4.129 -0.005 1.00 97.75 99 THR A C 1
ATOM 767 O O . THR A 1 99 ? 5.961 5.159 0.293 1.00 97.75 99 THR A O 1
ATOM 770 N N . THR A 1 100 ? 6.093 2.927 0.319 1.00 96.31 100 THR A N 1
ATOM 771 C CA . THR A 1 100 ? 4.950 2.694 1.207 1.00 96.31 100 THR A CA 1
ATOM 772 C C . THR A 1 100 ? 5.466 2.140 2.524 1.00 96.31 100 THR A C 1
ATOM 774 O O . THR A 1 100 ? 6.213 1.164 2.518 1.00 96.31 100 THR A O 1
ATOM 777 N N . ILE A 1 101 ? 5.078 2.753 3.639 1.00 96.62 101 ILE A N 1
ATOM 778 C CA . ILE A 1 101 ? 5.408 2.276 4.982 1.00 96.62 101 ILE A CA 1
ATOM 779 C C . ILE A 1 101 ? 4.101 2.086 5.738 1.00 96.62 101 ILE A C 1
ATOM 781 O O . ILE A 1 101 ? 3.268 2.993 5.759 1.00 96.62 101 ILE A O 1
ATOM 785 N N . ILE A 1 102 ? 3.909 0.900 6.307 1.00 95.00 102 ILE A N 1
ATOM 786 C CA . ILE A 1 102 ? 2.729 0.557 7.104 1.00 95.00 102 ILE A CA 1
ATOM 787 C C . ILE A 1 102 ? 3.158 -0.126 8.398 1.00 95.00 102 ILE A C 1
ATOM 789 O O . ILE A 1 102 ? 4.140 -0.873 8.408 1.00 95.00 102 ILE A O 1
ATOM 793 N N . CYS A 1 103 ? 2.403 0.111 9.465 1.00 94.19 103 CYS A N 1
ATOM 794 C CA . CYS A 1 103 ? 2.483 -0.700 10.671 1.00 94.19 103 CYS A CA 1
ATOM 795 C C . CYS A 1 103 ? 1.911 -2.097 10.419 1.00 94.19 103 CYS A C 1
ATOM 797 O O . CYS A 1 103 ? 0.991 -2.272 9.610 1.00 94.19 103 CYS A O 1
ATOM 799 N N . HIS A 1 104 ? 2.479 -3.087 11.096 1.00 92.06 104 HIS A N 1
ATOM 800 C CA . HIS A 1 104 ? 2.011 -4.460 11.071 1.00 92.06 104 HIS A CA 1
ATOM 801 C C . HIS A 1 104 ? 1.977 -5.033 12.485 1.00 92.06 104 HIS A C 1
ATOM 803 O O . HIS A 1 104 ? 2.968 -4.922 13.197 1.00 92.06 104 HIS A O 1
ATOM 809 N N . ASP A 1 105 ? 0.858 -5.680 12.797 1.00 90.44 105 ASP A N 1
ATOM 810 C CA . ASP A 1 105 ? 0.563 -6.425 14.026 1.00 90.44 105 ASP A CA 1
ATOM 811 C C . ASP A 1 105 ? 0.766 -7.926 13.719 1.00 90.44 105 ASP A C 1
ATOM 813 O O . ASP A 1 105 ? 0.160 -8.471 12.782 1.00 90.44 105 ASP A O 1
ATOM 817 N N . ASP A 1 106 ? 1.738 -8.561 14.370 1.00 89.12 106 ASP A N 1
ATOM 818 C CA . ASP A 1 106 ? 2.037 -9.990 14.310 1.00 89.12 106 ASP A CA 1
ATOM 819 C C . ASP A 1 106 ? 1.124 -10.736 15.297 1.00 89.12 106 ASP A C 1
ATOM 821 O O . ASP A 1 106 ? 1.220 -10.547 16.499 1.00 89.12 106 ASP A O 1
ATOM 825 N N . PRO A 1 107 ? 0.302 -11.698 14.842 1.00 88.25 107 PRO A N 1
ATOM 826 C CA . PRO A 1 107 ? -0.623 -12.420 15.722 1.00 88.25 107 PRO A CA 1
ATOM 827 C C . PRO A 1 107 ? 0.004 -13.212 16.888 1.00 88.25 107 PRO A C 1
ATOM 829 O O . PRO A 1 107 ? -0.715 -13.917 17.605 1.00 88.25 107 PRO A O 1
ATOM 832 N N . LYS A 1 108 ? 1.333 -13.246 17.003 1.00 88.44 108 LYS A N 1
ATOM 833 C CA . LYS A 1 108 ? 2.081 -14.122 17.907 1.00 88.44 108 LYS A CA 1
ATOM 834 C C . LYS A 1 108 ? 2.006 -13.696 19.376 1.00 88.44 108 LYS A C 1
ATOM 836 O O . LYS A 1 108 ? 2.005 -14.583 20.235 1.00 88.44 108 LYS A O 1
ATOM 841 N N . ASP A 1 109 ? 1.987 -12.405 19.671 1.00 84.25 109 ASP A N 1
ATOM 842 C CA . ASP A 1 109 ? 1.870 -11.826 21.021 1.00 84.25 109 ASP A CA 1
ATOM 843 C C . ASP A 1 109 ? 0.489 -11.230 21.307 1.00 84.25 109 ASP A C 1
ATOM 845 O O . ASP A 1 109 ? 0.154 -10.986 22.465 1.00 84.25 109 ASP A O 1
ATOM 849 N N . GLY A 1 110 ? -0.370 -11.150 20.300 1.00 87.75 110 GLY A N 1
ATOM 850 C CA . GLY A 1 110 ? -1.783 -10.852 20.450 1.00 87.75 110 GLY A CA 1
ATOM 851 C C . GLY A 1 110 ? -2.307 -10.207 19.181 1.00 87.75 110 GLY A C 1
ATOM 852 O O . GLY A 1 110 ? -1.681 -10.299 18.142 1.00 87.75 110 GLY A O 1
ATOM 853 N N . ILE A 1 111 ? -3.491 -9.604 19.263 1.00 85.56 111 ILE A N 1
ATOM 854 C CA . ILE A 1 111 ? -3.992 -8.644 18.270 1.00 85.56 111 ILE A CA 1
ATOM 855 C C . ILE A 1 111 ? -4.839 -7.633 19.042 1.00 85.56 111 ILE A C 1
ATOM 857 O O . ILE A 1 111 ? -5.630 -8.023 19.919 1.00 85.56 111 ILE A O 1
ATOM 861 N N . GLY A 1 112 ? -4.743 -6.351 18.690 1.00 84.88 112 GLY A N 1
ATOM 862 C CA . GLY A 1 112 ? -5.551 -5.297 19.309 1.00 84.88 112 GLY A CA 1
ATOM 863 C C . GLY A 1 112 ? -5.332 -5.251 20.821 1.00 84.88 112 GLY A C 1
ATOM 864 O O . GLY A 1 112 ? -4.202 -5.247 21.285 1.00 84.88 112 GLY A O 1
ATOM 865 N N . ALA A 1 113 ? -6.406 -5.295 21.611 1.00 86.44 113 ALA A N 1
ATOM 866 C CA . ALA A 1 113 ? -6.320 -5.140 23.068 1.00 86.44 113 ALA A CA 1
ATOM 867 C C . ALA A 1 113 ? -5.562 -6.264 23.800 1.00 86.44 113 ALA A C 1
ATOM 869 O O . ALA A 1 113 ? -5.242 -6.111 24.978 1.00 86.44 113 ALA A O 1
ATOM 870 N N . ASN A 1 114 ? -5.330 -7.400 23.135 1.00 88.31 114 ASN A N 1
ATOM 871 C CA . ASN A 1 114 ? -4.607 -8.535 23.713 1.00 88.31 114 ASN A CA 1
ATOM 872 C C . ASN A 1 114 ? -3.119 -8.541 23.357 1.00 88.31 114 ASN A C 1
ATOM 874 O O . ASN A 1 114 ? -2.387 -9.348 23.918 1.00 88.31 114 ASN A O 1
ATOM 878 N N . ASP A 1 115 ? -2.704 -7.698 22.418 1.00 90.12 115 ASP A N 1
ATOM 879 C CA . ASP A 1 115 ? -1.304 -7.508 22.075 1.00 90.12 115 ASP A CA 1
ATOM 880 C C . ASP A 1 115 ? -0.730 -6.447 23.018 1.00 90.12 115 ASP A C 1
ATOM 882 O O . ASP A 1 115 ? -1.153 -5.290 23.023 1.00 90.12 115 ASP A O 1
ATOM 886 N N . SER A 1 116 ? 0.168 -6.877 23.901 1.00 87.50 116 SER A N 1
ATOM 887 C CA . SER A 1 116 ? 0.785 -5.991 24.876 1.00 87.50 116 SER A CA 1
ATOM 888 C C . SER A 1 116 ? 2.232 -6.367 25.132 1.00 87.50 116 SER A C 1
ATOM 890 O O . SER A 1 116 ? 2.562 -7.539 25.326 1.00 87.50 116 SER A O 1
ATOM 892 N N . THR A 1 117 ? 3.074 -5.348 25.247 1.00 89.25 117 THR A N 1
ATOM 893 C CA . THR A 1 117 ? 4.496 -5.502 25.544 1.00 89.25 117 THR A CA 1
ATOM 894 C C . THR A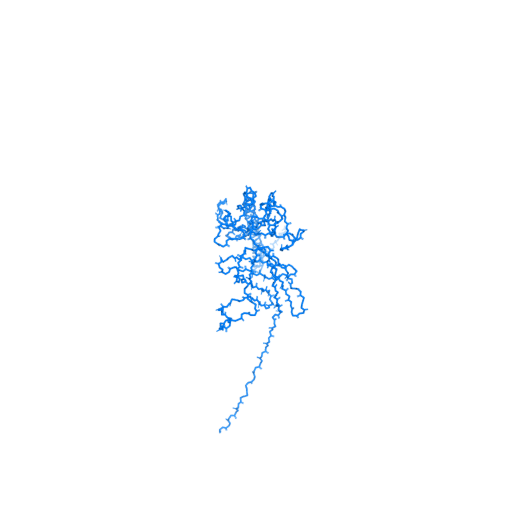 1 117 ? 4.881 -4.689 26.777 1.00 89.25 117 THR A C 1
ATOM 896 O O . THR A 1 117 ? 4.170 -3.776 27.215 1.00 89.25 117 THR A O 1
ATOM 899 N N . TYR A 1 118 ? 6.004 -5.053 27.394 1.00 88.88 118 TYR A N 1
ATOM 900 C CA . TYR A 1 118 ? 6.496 -4.384 28.594 1.00 88.88 118 TYR A CA 1
ATOM 901 C C . TYR A 1 118 ? 7.332 -3.153 28.226 1.00 88.88 118 TYR A C 1
ATOM 903 O O . TYR A 1 118 ? 8.334 -3.252 27.514 1.00 88.88 118 TYR A O 1
ATOM 911 N N . THR A 1 119 ? 6.954 -2.002 28.776 1.00 89.88 119 THR A N 1
ATOM 912 C CA . THR A 1 119 ? 7.633 -0.710 28.607 1.00 89.88 119 THR A CA 1
ATOM 913 C C . THR A 1 119 ? 8.210 -0.217 29.936 1.00 89.88 119 THR A C 1
ATOM 915 O O . THR A 1 119 ? 7.970 -0.796 30.999 1.00 89.88 119 THR A O 1
ATOM 918 N N . SER A 1 120 ? 8.935 0.903 29.917 1.00 90.31 120 SER A N 1
ATOM 919 C CA . SER A 1 120 ? 9.347 1.603 31.143 1.00 90.31 120 SER A CA 1
ATOM 920 C C . SER A 1 120 ? 8.175 2.106 31.995 1.00 90.31 120 SER A C 1
ATOM 922 O O . SER A 1 120 ? 8.377 2.387 33.174 1.00 90.31 120 SER A O 1
ATOM 924 N N . GLU A 1 121 ? 6.971 2.199 31.427 1.00 89.38 121 GLU A N 1
ATOM 925 C CA . GLU A 1 121 ? 5.743 2.628 32.109 1.00 89.38 121 GLU A CA 1
ATOM 926 C C . GLU A 1 121 ? 4.842 1.444 32.515 1.00 89.38 121 GLU A C 1
ATOM 928 O O . GLU A 1 121 ? 3.790 1.640 33.122 1.00 89.38 121 GLU A O 1
ATOM 933 N N . GLY A 1 122 ? 5.265 0.204 32.232 1.00 89.44 122 GLY A N 1
ATOM 934 C CA . GLY A 1 122 ? 4.498 -1.022 32.469 1.00 89.44 122 GLY A CA 1
ATOM 935 C C . GLY A 1 122 ? 4.002 -1.675 31.176 1.00 89.44 122 GLY A C 1
ATOM 936 O O . GLY A 1 122 ? 4.503 -1.387 30.090 1.00 89.44 122 GLY A O 1
ATOM 937 N N . TYR A 1 123 ? 3.041 -2.595 31.288 1.00 88.06 123 TYR A N 1
ATOM 938 C CA . TYR A 1 123 ? 2.431 -3.228 30.113 1.00 88.06 123 TYR A CA 1
ATOM 939 C C . TYR A 1 123 ? 1.545 -2.227 29.368 1.00 88.06 123 TYR A C 1
ATOM 941 O O . TYR A 1 123 ? 0.634 -1.649 29.966 1.00 88.06 123 TYR A O 1
ATOM 949 N N . LYS A 1 124 ? 1.804 -2.050 28.070 1.00 89.81 124 LYS A N 1
ATOM 950 C CA . LYS A 1 124 ? 1.031 -1.192 27.164 1.00 89.81 124 LYS A CA 1
ATOM 951 C C . LYS A 1 124 ? 0.591 -2.007 25.946 1.00 89.81 124 LYS A C 1
ATOM 953 O O . LYS A 1 124 ? 1.265 -2.966 25.585 1.00 89.81 124 LYS A O 1
ATOM 958 N N . VAL A 1 125 ? -0.552 -1.646 25.362 1.00 89.12 125 VAL A N 1
ATOM 959 C CA . VAL A 1 125 ? -1.073 -2.250 24.125 1.00 89.12 125 VAL A CA 1
ATOM 960 C C . VAL A 1 125 ? -0.394 -1.609 22.919 1.00 89.12 125 VAL A C 1
ATOM 962 O O . VAL A 1 125 ? -0.425 -0.380 22.814 1.00 89.12 125 VAL A O 1
ATOM 965 N N . CYS A 1 126 ? 0.238 -2.405 22.050 1.00 90.56 126 CYS A N 1
ATOM 966 C CA . CYS A 1 126 ? 1.225 -1.893 21.090 1.00 90.56 126 CYS A CA 1
ATOM 967 C C . CYS A 1 126 ? 1.139 -2.555 19.710 1.00 90.56 126 CYS A C 1
ATOM 969 O O . CYS A 1 126 ? 2.072 -3.189 19.259 1.00 90.56 126 CYS A O 1
ATOM 971 N N . ASN A 1 127 ? 0.071 -2.255 18.970 1.00 91.69 127 ASN A N 1
ATOM 972 C CA . ASN A 1 127 ? -0.278 -2.921 17.702 1.00 91.69 127 ASN A CA 1
ATOM 973 C C . ASN A 1 127 ? 0.637 -2.657 16.493 1.00 91.69 127 ASN A C 1
ATOM 975 O O . ASN A 1 127 ? 0.248 -2.929 15.359 1.00 91.69 127 ASN A O 1
ATOM 979 N N . CYS A 1 128 ? 1.813 -2.059 16.677 1.00 93.50 128 CYS A N 1
ATOM 980 C CA . CYS A 1 128 ? 2.772 -1.804 15.600 1.00 93.50 128 CYS A CA 1
ATOM 981 C C . CYS A 1 128 ? 4.128 -2.435 15.924 1.00 93.50 128 CYS A C 1
ATOM 983 O O . CYS A 1 128 ? 5.135 -1.737 16.095 1.00 93.50 128 CYS A O 1
ATOM 985 N N . ASP A 1 129 ? 4.151 -3.762 15.932 1.00 92.56 129 ASP A N 1
ATOM 986 C CA . ASP A 1 129 ? 5.324 -4.586 16.231 1.00 92.56 129 ASP A CA 1
ATOM 987 C C . ASP A 1 129 ? 6.485 -4.280 15.297 1.00 92.56 129 ASP A C 1
ATOM 989 O O . ASP A 1 129 ? 7.651 -4.340 15.677 1.00 92.56 129 ASP A O 1
ATOM 993 N N . TYR A 1 130 ? 6.186 -3.993 14.030 1.00 94.31 130 TYR A N 1
ATOM 994 C CA . TYR A 1 130 ? 7.185 -3.572 13.062 1.00 94.31 130 TYR A CA 1
ATOM 995 C C . TYR A 1 130 ? 6.582 -2.794 11.897 1.00 94.31 130 TYR A C 1
ATOM 997 O O . TYR A 1 130 ? 5.396 -2.876 11.566 1.00 94.31 130 TYR A O 1
ATOM 1005 N N . ARG A 1 131 ? 7.452 -2.061 11.198 1.00 95.88 131 ARG A N 1
ATOM 1006 C CA . ARG A 1 131 ? 7.094 -1.309 9.996 1.00 95.88 131 ARG A CA 1
ATOM 1007 C C . ARG A 1 131 ? 7.452 -2.121 8.757 1.00 95.88 131 ARG A C 1
ATOM 1009 O O . ARG A 1 131 ? 8.623 -2.432 8.519 1.00 95.88 131 ARG A O 1
ATOM 1016 N N . LYS A 1 132 ? 6.447 -2.459 7.946 1.00 96.31 132 LYS A N 1
ATOM 1017 C CA . LYS A 1 132 ? 6.639 -3.027 6.604 1.00 96.31 132 LYS A CA 1
ATOM 1018 C C . LYS A 1 132 ? 6.897 -1.895 5.625 1.00 96.31 132 LYS A C 1
ATOM 1020 O O . LYS A 1 132 ? 6.102 -0.963 5.515 1.00 96.31 132 LYS A O 1
ATOM 1025 N N . VAL A 1 133 ? 8.000 -2.001 4.900 1.00 98.06 133 VAL A N 1
ATOM 1026 C CA . VAL A 1 133 ? 8.450 -1.019 3.919 1.00 98.06 133 VAL A CA 1
ATOM 1027 C C . VAL A 1 133 ? 8.395 -1.660 2.542 1.00 98.06 133 VAL A C 1
ATOM 1029 O O . VAL A 1 133 ? 8.990 -2.709 2.325 1.00 98.06 133 VAL A O 1
ATOM 1032 N N . ARG A 1 134 ? 7.722 -1.015 1.595 1.00 97.88 134 ARG A N 1
ATOM 1033 C CA . ARG A 1 134 ? 7.725 -1.389 0.181 1.00 97.88 134 ARG A CA 1
ATOM 1034 C C . ARG A 1 134 ? 8.266 -0.236 -0.639 1.00 97.88 134 ARG A C 1
ATOM 1036 O O . ARG A 1 134 ? 7.666 0.835 -0.654 1.00 97.88 134 ARG A O 1
ATOM 1043 N N . VAL A 1 135 ? 9.357 -0.467 -1.357 1.00 98.44 135 VAL A N 1
ATOM 1044 C CA . VAL A 1 135 ? 9.922 0.488 -2.313 1.00 98.44 135 VAL A CA 1
ATOM 1045 C C . VAL A 1 135 ? 9.594 0.009 -3.722 1.00 98.44 135 VAL A C 1
ATOM 1047 O O . VAL A 1 135 ? 10.126 -1.003 -4.179 1.00 98.44 135 VAL A O 1
ATOM 1050 N N . GLU A 1 136 ? 8.709 0.720 -4.414 1.00 98.50 136 GLU A N 1
ATOM 1051 C CA . GLU A 1 136 ? 8.442 0.530 -5.839 1.00 98.50 136 GLU A CA 1
ATOM 1052 C C . GLU A 1 136 ? 9.311 1.495 -6.650 1.00 98.50 136 GLU A C 1
ATOM 1054 O O . GLU A 1 136 ? 9.365 2.689 -6.365 1.00 98.50 136 GLU A O 1
ATOM 1059 N N . VAL A 1 137 ? 9.996 0.985 -7.670 1.00 98.44 137 VAL A N 1
ATOM 1060 C CA . VAL A 1 137 ? 10.773 1.797 -8.610 1.00 98.44 137 VAL A CA 1
ATOM 1061 C C . VAL A 1 137 ? 10.260 1.521 -10.011 1.00 98.44 137 VAL A C 1
ATOM 1063 O O . VAL A 1 137 ? 10.300 0.382 -10.483 1.00 98.44 137 VAL A O 1
ATOM 1066 N N . SER A 1 138 ? 9.797 2.566 -10.687 1.00 98.00 138 SER A N 1
ATOM 1067 C CA . SER A 1 138 ? 9.299 2.505 -12.058 1.00 98.00 138 SER A CA 1
ATOM 1068 C C . SER A 1 138 ? 10.127 3.376 -12.997 1.00 98.00 138 SER A C 1
ATOM 1070 O O . SER A 1 138 ? 10.762 4.348 -12.588 1.00 98.00 138 SER A O 1
ATOM 1072 N N . TRP A 1 139 ? 10.152 3.009 -14.273 1.00 96.56 139 TRP A N 1
ATOM 1073 C CA . TRP A 1 139 ? 10.823 3.764 -15.327 1.00 96.56 139 TRP A CA 1
ATOM 1074 C C . TRP A 1 139 ? 9.977 3.767 -16.597 1.00 96.56 139 TRP A C 1
ATOM 1076 O O . TRP A 1 139 ? 9.247 2.815 -16.889 1.00 96.56 139 TRP A O 1
ATOM 1086 N N . GLY A 1 140 ? 10.080 4.860 -17.350 1.00 91.62 140 GLY A N 1
ATOM 1087 C CA . GLY A 1 140 ? 9.348 5.062 -18.598 1.00 91.62 140 GLY A CA 1
ATOM 1088 C C . GLY A 1 140 ? 10.123 4.641 -19.851 1.00 91.62 140 GLY A C 1
ATOM 1089 O O . GLY A 1 140 ? 11.121 3.921 -19.798 1.00 91.62 140 GLY A O 1
ATOM 1090 N N . GLY A 1 141 ? 9.658 5.137 -21.000 1.00 84.19 141 GLY A N 1
ATOM 1091 C CA . GLY A 1 141 ? 10.257 4.901 -22.316 1.00 84.19 141 GLY A CA 1
ATOM 1092 C C . GLY A 1 141 ? 9.698 3.675 -23.046 1.00 84.19 141 GLY A C 1
ATOM 1093 O O . GLY A 1 141 ? 8.740 3.044 -22.605 1.00 84.19 141 GLY A O 1
ATOM 1094 N N . LEU A 1 142 ? 10.316 3.330 -24.181 1.00 76.69 142 LEU A N 1
ATOM 1095 C CA . LEU A 1 142 ? 9.896 2.222 -25.061 1.00 76.69 142 LEU A CA 1
ATOM 1096 C C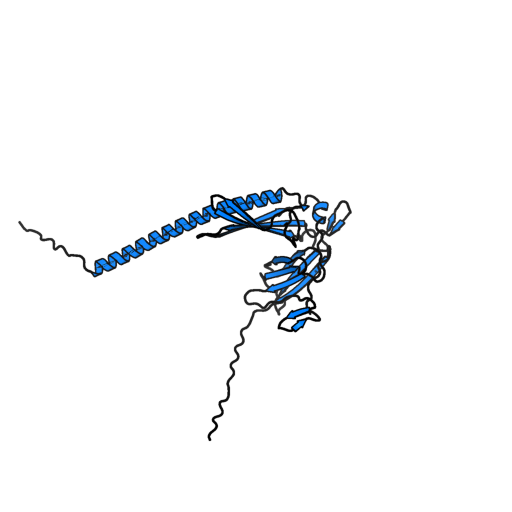 . LEU A 1 142 ? 9.821 0.862 -24.343 1.00 76.69 142 LEU A C 1
ATOM 1098 O O . LEU A 1 142 ? 9.044 -0.007 -24.737 1.00 76.69 142 LEU A O 1
ATOM 1102 N N . PHE A 1 143 ? 10.622 0.687 -23.289 1.00 82.19 143 PHE A N 1
ATOM 1103 C CA . PHE A 1 143 ? 10.707 -0.533 -22.482 1.00 82.19 143 PHE A CA 1
ATOM 1104 C C . PHE A 1 143 ? 10.515 -0.221 -20.997 1.00 82.19 143 PHE A C 1
ATOM 1106 O O . PHE A 1 143 ? 11.290 -0.668 -20.146 1.00 82.19 143 PHE A O 1
ATOM 1113 N N . GLY A 1 144 ? 9.497 0.594 -20.710 1.00 90.94 144 GLY A N 1
ATOM 1114 C CA . GLY A 1 144 ? 9.099 0.920 -19.350 1.00 90.94 144 GLY A CA 1
ATOM 1115 C C . GLY A 1 144 ? 8.780 -0.325 -18.524 1.00 90.94 144 GLY A C 1
ATOM 1116 O O . GLY A 1 144 ? 8.450 -1.396 -19.045 1.00 90.94 144 GLY A O 1
ATOM 1117 N N . GLY A 1 145 ? 8.904 -0.187 -17.216 1.00 94.81 145 GLY A N 1
ATOM 1118 C CA . GLY A 1 145 ? 8.691 -1.280 -16.287 1.00 94.81 145 GLY A CA 1
ATOM 1119 C C . GLY A 1 145 ? 8.707 -0.794 -14.853 1.00 94.81 145 GLY A C 1
ATOM 1120 O O . GLY A 1 145 ? 8.903 0.390 -14.577 1.00 94.81 145 GLY A O 1
ATOM 1121 N N . LYS A 1 146 ? 8.476 -1.732 -13.941 1.00 97.25 146 LYS A N 1
ATOM 1122 C CA . LYS A 1 146 ? 8.557 -1.488 -12.510 1.00 97.25 146 LYS A CA 1
ATOM 1123 C C . LYS A 1 146 ? 9.076 -2.709 -11.772 1.00 97.25 146 LYS A C 1
ATOM 1125 O O . LYS A 1 146 ? 8.921 -3.839 -12.243 1.00 97.25 146 LYS A O 1
ATOM 1130 N N . ILE A 1 147 ? 9.681 -2.464 -10.622 1.00 97.81 147 ILE A N 1
ATOM 1131 C CA . ILE A 1 147 ? 10.013 -3.473 -9.619 1.00 97.81 147 ILE A CA 1
ATOM 1132 C C . ILE A 1 147 ? 9.536 -2.988 -8.258 1.00 97.81 147 ILE A C 1
ATOM 1134 O O . ILE A 1 147 ? 9.376 -1.789 -8.052 1.00 97.81 147 ILE A O 1
ATOM 1138 N N . SER A 1 148 ? 9.339 -3.917 -7.335 1.00 97.62 148 SER A N 1
ATOM 1139 C CA . SER A 1 148 ? 9.086 -3.624 -5.930 1.00 97.62 148 SER A CA 1
ATOM 1140 C C . SER A 1 148 ? 10.031 -4.455 -5.077 1.00 97.62 148 SER A C 1
ATOM 1142 O O . SER A 1 148 ? 10.275 -5.618 -5.402 1.00 97.62 148 SER A O 1
ATOM 1144 N N . GLN A 1 149 ? 10.548 -3.861 -4.010 1.00 98.06 149 GLN A N 1
ATOM 1145 C CA . GLN A 1 149 ? 11.305 -4.551 -2.972 1.00 98.06 149 GLN A CA 1
ATOM 1146 C C . GLN A 1 149 ? 10.629 -4.301 -1.632 1.00 98.06 149 GLN A C 1
ATOM 1148 O O . GLN A 1 149 ? 10.262 -3.166 -1.325 1.00 98.06 149 GLN A O 1
ATOM 1153 N N . ASP A 1 150 ? 10.471 -5.363 -0.854 1.00 97.56 150 ASP A N 1
ATOM 1154 C CA . ASP A 1 150 ? 9.889 -5.311 0.479 1.00 97.56 150 ASP A CA 1
ATOM 1155 C C . ASP A 1 150 ? 10.993 -5.434 1.540 1.00 97.56 150 ASP A C 1
ATOM 1157 O O . ASP A 1 150 ? 12.008 -6.106 1.343 1.00 97.56 150 ASP A O 1
ATOM 1161 N N . GLY A 1 151 ? 10.786 -4.785 2.678 1.00 97.00 151 GLY A N 1
ATOM 1162 C CA . GLY A 1 151 ? 11.666 -4.807 3.835 1.00 97.00 151 GLY A CA 1
ATOM 1163 C C . GLY A 1 151 ? 10.876 -4.631 5.126 1.00 97.00 151 GLY A C 1
ATOM 1164 O O . GLY A 1 151 ? 9.704 -4.254 5.119 1.00 97.00 151 GLY A O 1
ATOM 1165 N N . ILE A 1 152 ? 11.530 -4.922 6.243 1.00 96.75 152 ILE A N 1
ATOM 1166 C CA . ILE A 1 152 ? 10.969 -4.772 7.584 1.00 96.75 152 ILE A CA 1
ATOM 1167 C C . ILE A 1 152 ? 11.952 -3.956 8.417 1.00 96.75 152 ILE A C 1
ATOM 1169 O O . ILE A 1 152 ? 13.164 -4.190 8.353 1.00 96.75 152 ILE A O 1
ATOM 1173 N N . VAL A 1 153 ? 11.425 -3.015 9.196 1.00 97.25 153 VAL A N 1
ATOM 1174 C CA . VAL A 1 153 ? 12.164 -2.339 10.262 1.00 97.25 153 VAL A CA 1
ATOM 1175 C C . VAL A 1 153 ? 11.468 -2.638 11.579 1.00 97.25 153 VAL A C 1
ATOM 1177 O O . VAL A 1 153 ? 10.283 -2.351 11.725 1.00 97.25 153 VAL A O 1
ATOM 1180 N N . SER A 1 154 ? 12.209 -3.227 12.511 1.00 95.06 154 SER A N 1
ATOM 1181 C CA . SER A 1 154 ? 11.712 -3.605 13.834 1.00 95.06 154 SER A CA 1
ATOM 1182 C C . SER A 1 154 ? 12.184 -2.604 14.895 1.00 95.06 154 SER A C 1
ATOM 1184 O O . SER A 1 154 ? 13.308 -2.098 14.779 1.00 95.06 154 SER A O 1
ATOM 1186 N N . PRO A 1 155 ? 11.368 -2.337 15.925 1.00 94.56 155 PRO A N 1
ATOM 1187 C CA . PRO A 1 155 ? 11.764 -1.552 17.082 1.00 94.56 155 PRO A CA 1
ATOM 1188 C C . PRO A 1 155 ? 12.854 -2.284 17.870 1.00 94.56 155 PRO A C 1
ATOM 1190 O O . PRO A 1 155 ? 12.978 -3.512 17.830 1.00 94.56 155 PRO A O 1
ATOM 1193 N N . ARG A 1 156 ? 13.673 -1.528 18.605 1.00 92.75 156 ARG A N 1
ATOM 1194 C CA . ARG A 1 156 ? 14.736 -2.093 19.458 1.00 92.75 156 ARG A CA 1
ATOM 1195 C C . ARG A 1 156 ? 14.257 -2.473 20.855 1.00 92.75 156 ARG A C 1
ATOM 1197 O O . ARG A 1 156 ? 14.977 -3.160 21.576 1.00 92.75 156 ARG A O 1
ATOM 1204 N N . SER A 1 157 ? 13.093 -1.981 21.261 1.00 92.88 157 SER A N 1
ATOM 1205 C CA . SER A 1 157 ? 12.511 -2.214 22.582 1.00 92.88 157 SER A CA 1
ATOM 1206 C C . SER A 1 157 ? 11.002 -2.002 22.541 1.00 92.88 157 SER A C 1
ATOM 1208 O O . SER A 1 157 ? 10.525 -1.270 21.675 1.00 92.88 157 SER A O 1
ATOM 1210 N N . GLY A 1 158 ? 10.286 -2.543 23.532 1.00 89.38 158 GLY A N 1
ATOM 1211 C CA . GLY A 1 158 ? 8.854 -2.283 23.698 1.00 89.38 158 GLY A CA 1
ATOM 1212 C C . GLY A 1 158 ? 8.536 -0.790 23.830 1.00 89.38 158 GLY A C 1
ATOM 1213 O O . GLY A 1 158 ? 7.503 -0.342 23.363 1.00 89.38 158 GLY A O 1
ATOM 1214 N N . ASN A 1 159 ? 9.455 0.030 24.357 1.00 91.75 159 ASN A N 1
ATOM 1215 C CA . ASN A 1 159 ? 9.264 1.482 24.366 1.00 91.75 159 ASN A CA 1
ATOM 1216 C C . ASN A 1 159 ? 9.116 2.041 22.944 1.00 91.75 159 ASN A C 1
ATOM 1218 O O . ASN A 1 159 ? 8.179 2.777 22.692 1.00 91.75 159 ASN A O 1
ATOM 1222 N N . GLU A 1 160 ? 10.006 1.673 22.014 1.00 93.00 160 GLU A N 1
ATOM 1223 C CA . GLU A 1 160 ? 9.944 2.158 20.624 1.00 93.00 160 GLU A CA 1
ATOM 1224 C C . GLU A 1 160 ? 8.714 1.628 19.872 1.00 93.00 160 GLU A C 1
ATOM 1226 O O . GLU A 1 160 ? 8.145 2.337 19.045 1.00 93.00 160 GLU A O 1
ATOM 1231 N N . GLU A 1 161 ? 8.317 0.390 20.151 1.00 91.88 161 GLU A N 1
ATOM 1232 C CA . GLU A 1 161 ? 7.125 -0.258 19.594 1.00 91.88 161 GLU A CA 1
ATOM 1233 C C . GLU A 1 161 ? 5.846 0.494 19.988 1.00 91.88 161 GLU A C 1
ATOM 1235 O O . GLU A 1 161 ? 5.041 0.883 19.141 1.00 91.88 161 GLU A O 1
ATOM 1240 N N . CYS A 1 162 ? 5.727 0.802 21.279 1.00 90.75 162 CYS A N 1
ATOM 1241 C CA . CYS A 1 162 ? 4.557 1.422 21.884 1.00 90.75 162 CYS A CA 1
ATOM 1242 C C . CYS A 1 162 ? 4.451 2.940 21.694 1.00 90.75 162 CYS A C 1
ATOM 1244 O O . CYS A 1 162 ? 3.525 3.558 22.228 1.00 90.75 162 CYS A O 1
ATOM 1246 N N . GLU A 1 163 ? 5.392 3.568 20.991 1.00 89.25 163 GLU A N 1
ATOM 1247 C CA . GLU A 1 163 ? 5.305 4.990 20.629 1.00 89.25 163 GLU A CA 1
ATOM 1248 C C . GLU A 1 163 ? 4.237 5.235 19.559 1.00 89.25 163 GLU A C 1
ATOM 1250 O O . GLU A 1 163 ? 3.633 6.307 19.511 1.00 89.25 163 GLU A O 1
ATOM 1255 N N . TYR A 1 164 ? 3.968 4.245 18.702 1.00 89.81 164 TYR A N 1
ATOM 1256 C CA . TYR A 1 164 ? 2.861 4.350 17.761 1.00 89.81 164 TYR A CA 1
ATOM 1257 C C . TYR A 1 164 ? 1.526 4.248 18.505 1.00 89.81 164 TYR A C 1
ATOM 1259 O O . TYR A 1 164 ? 1.247 3.254 19.174 1.00 89.81 164 TYR A O 1
ATOM 1267 N N . THR A 1 165 ? 0.684 5.268 18.355 1.00 85.62 165 THR A N 1
ATOM 1268 C CA . THR A 1 165 ? -0.669 5.289 18.910 1.00 85.62 165 THR A CA 1
ATOM 1269 C C . THR A 1 165 ? -1.683 5.012 17.807 1.00 85.62 165 THR A C 1
ATOM 1271 O O . THR A 1 165 ? -1.847 5.771 16.851 1.00 85.62 165 THR A O 1
ATOM 1274 N N . GLY A 1 166 ? -2.381 3.892 17.930 1.00 91.69 166 GLY A N 1
ATOM 1275 C CA . GLY A 1 166 ? -3.348 3.446 16.939 1.00 91.69 166 GLY A CA 1
ATOM 1276 C C . GLY A 1 166 ? -4.183 2.294 17.461 1.00 91.69 166 GLY A C 1
ATOM 1277 O O . GLY A 1 166 ? -4.081 1.917 18.626 1.00 91.69 166 GLY A O 1
ATOM 1278 N N . GLY A 1 167 ? -5.024 1.752 16.595 1.00 93.94 167 GLY A N 1
ATOM 1279 C CA . GLY A 1 167 ? -5.802 0.553 16.870 1.00 93.94 167 GLY A CA 1
ATOM 1280 C C . GLY A 1 167 ? -5.867 -0.344 15.646 1.00 93.94 167 GLY A C 1
ATOM 1281 O O . GLY A 1 167 ? -5.324 -0.032 14.582 1.00 93.94 167 GLY A O 1
ATOM 1282 N N . VAL A 1 168 ? -6.566 -1.463 15.796 1.00 95.31 168 VAL A N 1
ATOM 1283 C CA . VAL A 1 168 ? -6.668 -2.482 14.754 1.00 95.31 168 VAL A CA 1
ATOM 1284 C C . VAL A 1 168 ? -8.072 -2.473 14.170 1.00 95.31 168 VAL A C 1
ATOM 1286 O O . VAL A 1 168 ? -9.055 -2.718 14.865 1.00 95.31 168 VAL A O 1
ATOM 1289 N N . LEU A 1 169 ? -8.180 -2.237 12.867 1.00 97.06 169 LEU A N 1
ATOM 1290 C CA . LEU A 1 169 ? -9.405 -2.419 12.099 1.00 97.06 169 LEU A CA 1
ATOM 1291 C C . LEU A 1 169 ? -9.344 -3.756 11.359 1.00 97.06 169 LEU A C 1
ATOM 1293 O O . LEU A 1 169 ? -8.621 -3.912 10.374 1.00 97.06 169 LEU A O 1
ATOM 1297 N N . LYS A 1 170 ? -10.148 -4.719 11.798 1.00 97.12 170 LYS A N 1
ATOM 1298 C CA . LYS A 1 170 ? -10.330 -5.998 11.115 1.00 97.12 170 LYS A CA 1
ATOM 1299 C C . LYS A 1 170 ? -11.478 -5.889 10.124 1.00 97.12 170 LYS A C 1
ATOM 1301 O O . LYS A 1 170 ? -12.618 -5.628 10.505 1.00 97.12 170 LYS A O 1
ATOM 1306 N N . VAL A 1 171 ? -11.191 -6.157 8.856 1.00 98.19 171 VAL A N 1
ATOM 1307 C CA . VAL A 1 171 ? -12.192 -6.198 7.786 1.00 98.19 171 VAL A CA 1
ATOM 1308 C C . VAL A 1 171 ? -12.307 -7.619 7.262 1.00 98.19 171 VAL A C 1
ATOM 1310 O O . VAL A 1 171 ? -11.304 -8.222 6.889 1.00 98.19 171 VAL A O 1
ATOM 1313 N N . THR A 1 172 ? -13.526 -8.153 7.219 1.00 98.19 172 THR A N 1
ATOM 1314 C CA . THR A 1 172 ? -13.824 -9.467 6.631 1.00 98.19 172 THR A CA 1
ATOM 1315 C C . THR A 1 172 ? -14.814 -9.328 5.483 1.00 98.19 172 THR A C 1
ATOM 1317 O O . THR A 1 172 ? -15.829 -8.649 5.616 1.00 98.19 172 THR A O 1
ATOM 1320 N N . VAL A 1 173 ? -14.531 -9.990 4.364 1.00 98.19 173 VAL A N 1
ATOM 1321 C CA . VAL A 1 173 ? -15.378 -9.991 3.168 1.00 98.19 173 VAL A CA 1
ATOM 1322 C C . VAL A 1 173 ? -15.865 -11.410 2.886 1.00 98.19 173 VAL A C 1
ATOM 1324 O O . VAL A 1 173 ? -15.063 -12.337 2.739 1.00 98.19 173 VAL A O 1
ATOM 1327 N N . PHE A 1 174 ? -17.178 -11.585 2.788 1.00 97.62 174 PHE A N 1
ATOM 1328 C CA . PHE A 1 174 ? -17.831 -12.869 2.536 1.00 97.62 174 PHE A CA 1
ATOM 1329 C C . PHE A 1 174 ? -18.954 -12.748 1.497 1.00 97.62 174 PHE A C 1
ATOM 1331 O O . PHE A 1 174 ? -19.280 -11.654 1.044 1.00 97.62 174 PHE A O 1
ATOM 1338 N N . ASN A 1 175 ? -19.510 -13.882 1.074 1.00 95.69 175 ASN A N 1
ATOM 1339 C CA . ASN A 1 175 ? -20.660 -13.952 0.167 1.00 95.69 175 ASN A CA 1
ATOM 1340 C C . ASN A 1 175 ? -21.976 -14.226 0.921 1.00 95.69 175 ASN A C 1
ATOM 1342 O O . ASN A 1 175 ? -21.971 -14.559 2.103 1.00 95.69 175 ASN A O 1
ATOM 1346 N N . SER A 1 176 ? -23.110 -14.201 0.224 1.00 93.94 176 SER A N 1
ATOM 1347 C CA . SER A 1 176 ? -24.436 -14.519 0.789 1.00 93.94 176 SER A CA 1
ATOM 1348 C C . SER A 1 176 ? -24.558 -15.887 1.488 1.00 93.94 176 SER A C 1
ATOM 1350 O O . SER A 1 176 ? -25.502 -16.101 2.247 1.00 93.94 176 SER A O 1
ATOM 1352 N N . LYS A 1 177 ? -23.619 -16.818 1.266 1.00 94.56 177 LYS A N 1
ATOM 1353 C CA . LYS A 1 177 ? -23.548 -18.126 1.945 1.00 94.56 177 LYS A CA 1
ATOM 1354 C C . LYS A 1 177 ? -22.677 -18.112 3.208 1.00 94.56 177 LYS A C 1
ATOM 1356 O O . LYS A 1 177 ? -22.516 -19.155 3.836 1.00 94.56 177 LYS A O 1
ATOM 1361 N N . GLY A 1 178 ? -22.099 -16.966 3.566 1.00 93.00 178 GLY A N 1
ATOM 1362 C CA . GLY A 1 178 ? -21.152 -16.816 4.672 1.00 93.00 178 GLY A CA 1
ATOM 1363 C C . GLY A 1 178 ? -19.739 -17.325 4.363 1.00 93.00 178 GLY A C 1
ATOM 1364 O O . GLY A 1 178 ? -18.906 -17.394 5.264 1.00 93.00 178 GLY A O 1
ATOM 1365 N N . GLU A 1 179 ? -19.440 -17.685 3.112 1.00 95.81 179 GLU A N 1
ATOM 1366 C CA . GLU A 1 179 ? -18.102 -18.127 2.713 1.00 95.81 179 GLU A CA 1
ATOM 1367 C C . GLU A 1 179 ? -17.214 -16.902 2.478 1.00 95.81 179 GLU A C 1
ATOM 1369 O O . GLU A 1 179 ? -17.594 -15.979 1.749 1.00 95.81 179 GLU A O 1
ATOM 1374 N N . LYS A 1 180 ? -16.012 -16.896 3.065 1.00 96.94 180 LYS A N 1
ATOM 1375 C CA . LYS A 1 180 ? -15.054 -15.811 2.842 1.00 96.94 180 LYS A CA 1
ATOM 1376 C C . LYS A 1 180 ? -14.637 -15.736 1.374 1.00 96.94 180 LYS A C 1
ATOM 1378 O O . LYS A 1 180 ? -14.429 -16.752 0.705 1.00 96.94 180 LYS A O 1
ATOM 1383 N N . ILE A 1 181 ? -14.478 -14.516 0.874 1.00 96.38 181 ILE A N 1
ATOM 1384 C CA . ILE A 1 181 ? -14.077 -14.268 -0.509 1.00 96.38 181 ILE A CA 1
ATOM 1385 C C . ILE A 1 181 ? -12.572 -14.092 -0.562 1.00 96.38 181 ILE A C 1
ATOM 1387 O O . ILE A 1 181 ? -12.042 -13.161 0.019 1.00 96.38 181 ILE A O 1
ATOM 1391 N N . SER A 1 182 ? -11.900 -14.952 -1.321 1.00 96.88 182 SER A N 1
ATOM 1392 C CA . SER A 1 182 ? -10.455 -14.861 -1.538 1.00 96.88 182 SER A CA 1
ATOM 1393 C C . SER A 1 182 ? -10.066 -13.656 -2.404 1.00 96.88 182 SER A C 1
ATOM 1395 O O . SER A 1 182 ? -10.755 -13.355 -3.383 1.00 96.88 182 SER A O 1
ATOM 1397 N N . SER A 1 183 ? -8.976 -12.973 -2.058 1.00 96.50 183 SER A N 1
ATOM 1398 C CA . SER A 1 183 ? -8.403 -11.808 -2.753 1.00 96.50 183 SER A CA 1
ATOM 1399 C C . SER A 1 183 ? -9.417 -10.698 -3.123 1.00 96.50 183 SER A C 1
ATOM 1401 O O . SER A 1 183 ? -9.471 -10.282 -4.287 1.00 96.50 183 SER A O 1
ATOM 1403 N N . PRO A 1 184 ? -10.264 -10.209 -2.192 1.00 97.88 184 PRO A N 1
ATOM 1404 C CA . PRO A 1 184 ? -11.087 -9.027 -2.420 1.00 97.88 184 PRO A CA 1
ATOM 1405 C C . PRO A 1 184 ? -10.220 -7.771 -2.274 1.00 97.88 184 PRO A C 1
ATOM 1407 O O . PRO A 1 184 ? -9.329 -7.735 -1.433 1.00 97.88 184 PRO A O 1
ATOM 1410 N N . LEU A 1 185 ? -10.478 -6.717 -3.046 1.00 98.38 185 LEU A N 1
ATOM 1411 C CA . LEU A 1 185 ? -9.856 -5.420 -2.787 1.00 98.38 185 LEU A CA 1
ATOM 1412 C C . LEU A 1 185 ? -10.579 -4.761 -1.615 1.00 98.38 185 LEU A C 1
ATOM 1414 O O . LEU A 1 185 ? -11.754 -4.413 -1.733 1.00 98.38 185 LEU A O 1
ATOM 1418 N N . ILE A 1 186 ? -9.865 -4.573 -0.510 1.00 98.50 186 ILE A N 1
ATOM 1419 C CA . ILE A 1 186 ? -10.315 -3.801 0.646 1.00 98.50 186 ILE A CA 1
ATOM 1420 C C . ILE A 1 186 ? -9.558 -2.481 0.626 1.00 98.50 186 ILE A C 1
ATOM 1422 O O . ILE A 1 186 ? -8.330 -2.471 0.693 1.00 98.50 186 ILE A O 1
ATOM 1426 N N . ARG A 1 187 ? -10.289 -1.375 0.536 1.00 98.12 187 ARG A N 1
ATOM 1427 C CA . ARG A 1 187 ? -9.760 -0.016 0.594 1.00 98.12 187 ARG A CA 1
ATOM 1428 C C . ARG A 1 187 ? -10.268 0.657 1.857 1.00 98.12 187 ARG A C 1
ATOM 1430 O O . ARG A 1 187 ? -11.473 0.714 2.066 1.00 98.12 187 ARG A O 1
ATOM 1437 N N . VAL A 1 188 ? -9.359 1.199 2.654 1.00 97.88 188 VAL A N 1
ATOM 1438 C CA . VAL A 1 188 ? -9.663 1.984 3.849 1.00 97.88 188 VAL A CA 1
ATOM 1439 C C . VAL A 1 188 ? -9.084 3.378 3.656 1.00 97.88 188 VAL A C 1
ATOM 1441 O O . VAL A 1 188 ? -7.880 3.532 3.449 1.00 97.88 188 VAL A O 1
ATOM 1444 N N . ARG A 1 189 ? -9.943 4.393 3.687 1.00 96.31 189 ARG A N 1
ATOM 1445 C CA . ARG A 1 189 ? -9.563 5.797 3.556 1.00 96.31 189 ARG A CA 1
ATOM 1446 C C . ARG A 1 189 ? -9.975 6.553 4.809 1.00 96.31 189 ARG A C 1
ATOM 1448 O O . ARG A 1 189 ? -11.150 6.549 5.156 1.00 96.31 189 ARG A O 1
ATOM 1455 N N . ASN A 1 190 ? -9.035 7.242 5.440 1.00 95.94 190 ASN A N 1
ATOM 1456 C CA . ASN A 1 190 ? -9.370 8.246 6.439 1.00 95.94 190 ASN A CA 1
ATOM 1457 C C . ASN A 1 190 ? -9.843 9.518 5.709 1.00 95.94 190 ASN A C 1
ATOM 1459 O O . ASN A 1 190 ? -9.111 10.080 4.888 1.00 95.94 190 ASN A O 1
ATOM 1463 N N . ILE A 1 191 ? -11.077 9.952 5.958 1.00 95.62 191 ILE A N 1
ATOM 1464 C CA . ILE A 1 191 ? -11.681 11.109 5.276 1.00 95.62 191 ILE A CA 1
ATOM 1465 C C . ILE A 1 191 ? -11.133 12.456 5.764 1.00 95.62 191 ILE A C 1
ATOM 1467 O O . ILE A 1 191 ? -11.164 13.420 5.003 1.00 95.62 191 ILE A O 1
ATOM 1471 N N . ASN A 1 192 ? -10.603 12.513 6.989 1.00 94.25 192 ASN A N 1
ATOM 1472 C CA . ASN A 1 192 ? -10.048 13.726 7.588 1.00 94.25 192 ASN A CA 1
ATOM 1473 C C . ASN A 1 192 ? -8.622 13.980 7.093 1.00 94.25 192 ASN A C 1
ATOM 1475 O O . ASN A 1 192 ? -8.273 15.101 6.727 1.00 94.25 192 ASN A O 1
ATOM 1479 N N . THR A 1 193 ? -7.797 12.932 7.063 1.00 92.31 193 THR A N 1
ATOM 1480 C CA . THR A 1 193 ? -6.374 13.040 6.708 1.00 92.31 193 THR A CA 1
ATOM 1481 C C . THR A 1 193 ? -6.095 12.736 5.239 1.00 92.31 193 THR A C 1
ATOM 1483 O O . THR A 1 193 ? -5.064 13.136 4.705 1.00 92.31 193 THR A O 1
ATOM 1486 N N . GLY A 1 194 ? -7.000 12.019 4.567 1.00 91.50 194 GLY A N 1
ATOM 1487 C CA . GLY A 1 194 ? -6.787 11.501 3.219 1.00 91.50 194 GLY A CA 1
ATOM 1488 C C . GLY A 1 194 ? -5.927 10.235 3.161 1.00 91.50 194 GLY A C 1
ATOM 1489 O O . GLY A 1 194 ? -5.732 9.714 2.059 1.00 91.50 194 GLY A O 1
ATOM 1490 N N . ALA A 1 195 ? -5.453 9.719 4.305 1.00 91.38 195 ALA A N 1
ATOM 1491 C CA . ALA A 1 195 ? -4.666 8.491 4.381 1.00 91.38 195 ALA A CA 1
ATOM 1492 C C . ALA A 1 195 ? -5.401 7.334 3.693 1.00 91.38 195 ALA A C 1
ATOM 1494 O O . ALA A 1 195 ? -6.591 7.119 3.928 1.00 91.38 195 ALA A O 1
ATOM 1495 N N . LEU A 1 196 ? -4.695 6.580 2.850 1.00 92.75 196 LEU A N 1
ATOM 1496 C CA . LEU A 1 196 ? -5.260 5.478 2.073 1.00 92.75 196 LEU A CA 1
ATOM 1497 C C . LEU A 1 196 ? -4.487 4.186 2.328 1.00 92.75 196 LEU A C 1
ATOM 1499 O O . LEU A 1 196 ? -3.266 4.141 2.160 1.00 92.75 196 LEU A O 1
ATOM 1503 N N . ARG A 1 197 ? -5.195 3.120 2.689 1.00 94.00 197 ARG A N 1
ATOM 1504 C CA . ARG A 1 197 ? -4.657 1.766 2.842 1.00 94.00 197 ARG A CA 1
ATOM 1505 C C . ARG A 1 197 ? -5.458 0.801 1.985 1.00 94.00 197 ARG A C 1
ATOM 1507 O O . ARG A 1 197 ? -6.679 0.896 1.900 1.00 94.00 197 ARG A O 1
ATOM 1514 N N . GLU A 1 198 ? -4.761 -0.123 1.339 1.00 95.69 198 GLU A N 1
ATOM 1515 C CA . GLU A 1 198 ? -5.373 -1.137 0.488 1.00 95.69 198 GLU A CA 1
ATOM 1516 C C . GLU A 1 198 ? -4.777 -2.508 0.796 1.00 95.69 198 GLU A C 1
ATOM 1518 O O . GLU A 1 198 ? -3.572 -2.633 1.019 1.00 95.69 198 GLU A O 1
ATOM 1523 N N . ALA A 1 199 ? -5.620 -3.536 0.786 1.00 96.00 199 ALA A N 1
ATOM 1524 C CA . ALA A 1 199 ? -5.208 -4.922 0.953 1.00 96.00 199 ALA A CA 1
ATOM 1525 C C . ALA A 1 199 ? -6.011 -5.846 0.032 1.00 96.00 199 ALA A C 1
ATOM 1527 O O . ALA A 1 199 ? -7.155 -5.558 -0.320 1.00 96.00 199 ALA A O 1
ATOM 1528 N N . THR A 1 200 ? -5.396 -6.967 -0.350 1.00 97.06 200 THR A N 1
ATOM 1529 C CA . THR A 1 200 ? -6.022 -8.042 -1.138 1.00 97.06 200 THR A CA 1
ATOM 1530 C C . THR A 1 200 ? -5.796 -9.401 -0.469 1.00 97.06 200 THR A C 1
ATOM 1532 O O . THR A 1 200 ? -5.044 -10.219 -0.990 1.00 97.06 200 THR A O 1
ATOM 1535 N N . PRO A 1 201 ? -6.379 -9.641 0.722 1.00 96.19 201 PRO A N 1
ATOM 1536 C CA . PRO A 1 201 ? -6.100 -10.844 1.506 1.00 96.19 201 PRO A CA 1
ATOM 1537 C C . PRO A 1 201 ? -6.594 -12.116 0.814 1.00 96.19 201 PRO A C 1
ATOM 1539 O O . PRO A 1 201 ? -7.730 -12.178 0.343 1.00 96.19 201 PRO A O 1
ATOM 1542 N N . ASP A 1 202 ? -5.779 -13.168 0.814 1.00 95.81 202 ASP A N 1
ATOM 1543 C CA . ASP A 1 202 ? -6.127 -14.446 0.182 1.00 95.81 202 ASP A CA 1
ATOM 1544 C C . ASP A 1 202 ? -7.293 -15.162 0.868 1.00 95.81 202 ASP A C 1
ATOM 1546 O O . ASP A 1 202 ? -8.018 -15.910 0.212 1.00 95.81 202 ASP A O 1
ATOM 1550 N N . ASP A 1 203 ? -7.515 -14.911 2.156 1.00 95.12 203 ASP A N 1
ATOM 1551 C CA . ASP A 1 203 ? -8.599 -15.502 2.937 1.00 95.12 203 ASP A CA 1
ATOM 1552 C C . ASP A 1 203 ? -9.798 -14.557 3.114 1.00 95.12 203 ASP A C 1
ATOM 1554 O O . ASP A 1 203 ? -10.751 -14.918 3.794 1.00 95.12 203 ASP A 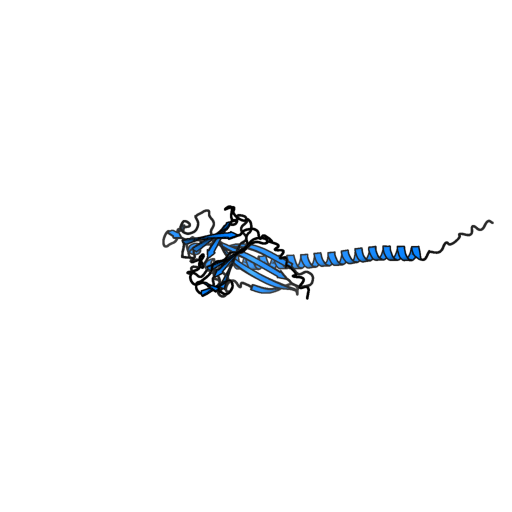O 1
ATOM 1558 N N . GLY A 1 204 ? -9.774 -13.357 2.525 1.00 96.06 204 GLY A N 1
ATOM 1559 C CA . GLY A 1 204 ? -10.853 -12.376 2.656 1.00 96.06 204 GLY A CA 1
ATOM 1560 C C . GLY A 1 204 ? -10.898 -11.617 3.983 1.00 96.06 204 GLY A C 1
ATOM 1561 O O . GLY A 1 204 ? -11.813 -10.814 4.168 1.00 96.06 204 GLY A O 1
ATOM 1562 N N . THR A 1 205 ? -9.940 -11.824 4.892 1.00 96.88 205 THR A N 1
ATOM 1563 C CA . THR A 1 205 ? -9.813 -11.056 6.136 1.00 96.88 205 THR A CA 1
ATOM 1564 C C . THR A 1 205 ? -8.488 -10.299 6.160 1.00 96.88 205 THR A C 1
ATOM 1566 O O . T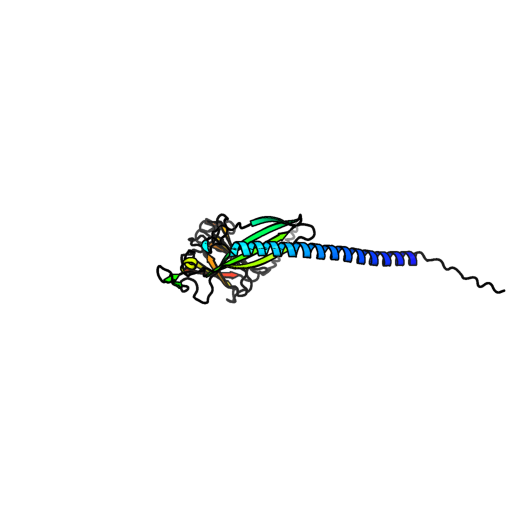HR A 1 205 ? -7.439 -10.843 5.839 1.00 96.88 205 THR A O 1
ATOM 1569 N N . TYR A 1 206 ? -8.511 -9.031 6.562 1.00 96.00 206 TYR A N 1
ATOM 1570 C CA . TYR A 1 206 ? -7.288 -8.258 6.770 1.00 96.00 206 TYR A CA 1
ATOM 1571 C C . TYR A 1 206 ? -7.377 -7.412 8.037 1.00 96.00 206 TYR A C 1
ATOM 1573 O O . TYR A 1 206 ? -8.451 -6.915 8.379 1.00 96.00 206 TYR A O 1
ATOM 1581 N N . TYR A 1 207 ? -6.239 -7.251 8.706 1.00 95.06 207 TYR A N 1
ATOM 1582 C CA . TYR A 1 207 ? -6.073 -6.447 9.911 1.00 95.06 207 TYR A CA 1
ATOM 1583 C C . TYR A 1 207 ? -5.266 -5.202 9.542 1.00 95.06 207 TYR A C 1
ATOM 1585 O O . TYR A 1 207 ? -4.112 -5.296 9.127 1.00 95.06 207 TYR A O 1
ATOM 1593 N N . PHE A 1 208 ? -5.897 -4.035 9.626 1.00 96.00 208 PHE A N 1
ATOM 1594 C CA . PHE A 1 208 ? -5.249 -2.752 9.394 1.00 96.00 208 PHE A CA 1
ATOM 1595 C C . PHE A 1 208 ? -4.876 -2.135 10.735 1.00 96.00 208 PHE A C 1
ATOM 1597 O O . PHE A 1 208 ? -5.759 -1.838 11.532 1.00 96.00 208 PHE A O 1
ATOM 1604 N N . VAL A 1 209 ? -3.588 -1.898 10.949 1.00 95.56 209 VAL A N 1
ATOM 1605 C CA . VAL A 1 209 ? -3.111 -1.039 12.034 1.00 95.56 209 VAL A CA 1
ATOM 1606 C C . VAL A 1 209 ? -3.193 0.399 11.540 1.00 95.56 209 VAL A C 1
ATOM 1608 O O . VAL A 1 209 ? -2.595 0.722 10.509 1.00 95.56 209 VAL A O 1
ATOM 1611 N N . LEU A 1 210 ? -4.002 1.217 12.209 1.00 95.38 210 LEU A N 1
ATOM 1612 C CA . LEU A 1 210 ? -4.344 2.573 11.778 1.00 95.38 210 LEU A CA 1
ATOM 1613 C C . LEU A 1 210 ? -4.280 3.542 12.958 1.00 95.38 210 LEU A C 1
ATOM 1615 O O . LEU A 1 210 ? -4.585 3.169 14.095 1.00 95.38 210 LEU A O 1
ATOM 1619 N N . ALA A 1 211 ? -3.964 4.800 12.668 1.00 94.06 211 ALA A N 1
ATOM 1620 C CA . ALA A 1 211 ? -4.005 5.878 13.644 1.00 94.06 211 ALA A CA 1
ATOM 1621 C C . ALA A 1 211 ? -5.420 6.040 14.222 1.00 94.06 211 ALA A C 1
ATOM 1623 O O . ALA A 1 211 ? -6.427 5.662 13.611 1.00 94.06 211 ALA A O 1
ATOM 1624 N N . THR A 1 212 ? -5.527 6.627 15.407 1.00 94.44 212 THR A N 1
ATOM 1625 C CA . THR A 1 212 ? -6.837 6.839 16.022 1.00 94.44 212 THR A CA 1
ATOM 1626 C C . THR A 1 212 ? -7.617 7.940 15.304 1.00 94.44 212 THR A C 1
ATOM 1628 O O . THR A 1 212 ? -7.096 9.014 15.015 1.00 94.44 212 THR A O 1
ATOM 1631 N N . ASP A 1 213 ? -8.881 7.662 14.989 1.00 95.81 213 ASP A N 1
ATOM 1632 C CA . ASP A 1 213 ? -9.822 8.646 14.450 1.00 95.81 213 ASP A CA 1
ATOM 1633 C C . ASP A 1 213 ? -11.256 8.118 14.600 1.00 95.81 213 ASP A C 1
ATOM 1635 O O . ASP A 1 213 ? -11.506 6.912 14.517 1.00 95.81 213 ASP A O 1
ATOM 1639 N N . THR A 1 214 ? -12.217 9.005 14.828 1.00 96.25 214 THR A N 1
ATOM 1640 C CA . THR A 1 214 ? -13.601 8.639 15.149 1.00 96.25 214 THR A CA 1
ATOM 1641 C C . THR A 1 214 ? -14.522 8.875 13.964 1.00 96.25 214 THR A C 1
ATOM 1643 O O . THR A 1 214 ? -14.630 9.998 13.480 1.00 96.25 214 THR A O 1
ATOM 1646 N N . SER A 1 215 ? -15.244 7.834 13.538 1.00 95.88 215 SER A N 1
ATOM 1647 C CA . SER A 1 215 ? -16.178 7.878 12.400 1.00 95.88 215 SER A CA 1
ATOM 1648 C C . SER A 1 215 ? -15.553 8.436 11.114 1.00 95.88 215 SER A C 1
ATOM 1650 O O . SER A 1 215 ? -16.225 9.096 10.324 1.00 95.88 215 SER A O 1
ATOM 1652 N N . ALA A 1 216 ? -14.261 8.178 10.905 1.00 96.56 216 ALA A N 1
ATOM 1653 C CA . ALA A 1 216 ? -13.473 8.781 9.832 1.00 96.56 216 ALA A CA 1
ATOM 1654 C C . ALA A 1 216 ? -12.980 7.772 8.788 1.00 96.56 216 ALA A C 1
ATOM 1656 O O . ALA A 1 216 ? -12.543 8.160 7.704 1.00 96.56 216 ALA A O 1
ATOM 1657 N N . TYR A 1 217 ? -13.034 6.475 9.091 1.00 97.69 217 TYR A N 1
ATOM 1658 C CA . TYR A 1 217 ? -12.532 5.440 8.196 1.00 97.69 217 TYR A CA 1
ATOM 1659 C C . TYR A 1 217 ? -13.634 4.954 7.252 1.00 97.69 217 TYR A C 1
ATOM 1661 O O . TYR A 1 217 ? -14.468 4.107 7.594 1.00 97.69 217 TYR A O 1
ATOM 1669 N N . ALA A 1 218 ? -13.617 5.494 6.035 1.00 97.75 218 ALA A N 1
ATOM 1670 C CA . ALA A 1 218 ? -14.423 5.024 4.921 1.00 97.75 218 ALA A CA 1
ATOM 1671 C C . ALA A 1 218 ? -13.819 3.730 4.363 1.00 97.75 218 ALA A C 1
ATOM 1673 O O . ALA A 1 218 ? -12.657 3.697 3.952 1.00 97.75 218 ALA A O 1
ATOM 1674 N N . ILE A 1 219 ? -14.603 2.657 4.355 1.00 98.50 219 ILE A N 1
ATOM 1675 C CA . ILE A 1 219 ? -14.170 1.337 3.901 1.00 98.50 219 ILE A CA 1
ATOM 1676 C C . ILE A 1 219 ? -14.944 1.017 2.632 1.00 98.50 219 ILE A C 1
ATOM 1678 O O . ILE A 1 219 ? -16.164 1.141 2.613 1.00 98.50 219 ILE A O 1
ATOM 1682 N N . THR A 1 220 ? -14.253 0.576 1.590 1.00 98.06 220 THR A N 1
ATOM 1683 C CA . THR A 1 220 ? -14.855 0.083 0.351 1.00 98.06 220 THR A CA 1
ATOM 1684 C C . THR A 1 220 ? -14.289 -1.293 0.049 1.00 98.06 220 THR A C 1
ATOM 1686 O O . THR A 1 220 ? -13.072 -1.481 0.031 1.00 98.06 220 THR A O 1
ATOM 1689 N N . THR A 1 221 ? -15.164 -2.253 -0.227 1.00 98.12 221 THR A N 1
ATOM 1690 C CA . THR A 1 221 ? -14.785 -3.619 -0.592 1.00 98.12 221 THR A CA 1
ATOM 1691 C C . THR A 1 221 ? -15.343 -3.963 -1.964 1.00 98.12 221 THR A C 1
ATOM 1693 O O . THR A 1 221 ? -16.494 -3.663 -2.278 1.00 98.12 221 THR A O 1
ATOM 1696 N N . THR A 1 222 ? -14.512 -4.544 -2.826 1.00 97.62 222 THR A N 1
ATOM 1697 C CA . THR A 1 222 ? -14.916 -4.893 -4.192 1.00 97.62 222 THR A CA 1
ATOM 1698 C C . THR A 1 222 ? -14.081 -6.039 -4.748 1.00 97.62 222 THR A C 1
ATOM 1700 O O . THR A 1 222 ? -12.953 -6.284 -4.315 1.00 97.62 222 THR A O 1
ATOM 1703 N N . LYS A 1 223 ? -14.616 -6.748 -5.742 1.00 96.69 223 LYS A N 1
ATOM 1704 C CA . LYS A 1 223 ? -13.879 -7.760 -6.501 1.00 96.69 223 LYS A CA 1
ATOM 1705 C C . LYS A 1 223 ? -14.412 -7.838 -7.927 1.00 96.69 223 LYS A C 1
ATOM 1707 O O . LYS A 1 223 ? -15.610 -7.725 -8.161 1.00 96.69 223 LYS A O 1
ATOM 1712 N N . ALA A 1 224 ? -13.528 -8.073 -8.896 1.00 94.38 224 ALA A N 1
ATOM 1713 C CA . ALA A 1 224 ? -13.933 -8.235 -10.290 1.00 94.38 224 ALA A CA 1
ATOM 1714 C C . ALA A 1 224 ? -14.976 -9.362 -10.439 1.00 94.38 224 ALA A C 1
ATOM 1716 O O . ALA A 1 224 ? -14.738 -10.501 -10.031 1.00 94.38 224 ALA A O 1
ATOM 1717 N N . GLY A 1 225 ? -16.133 -9.035 -11.023 1.00 93.12 225 GLY A N 1
ATOM 1718 C CA . GLY A 1 225 ? -17.270 -9.952 -11.164 1.00 93.12 225 GLY A CA 1
ATOM 1719 C C . GLY A 1 225 ? -18.178 -10.055 -9.932 1.00 93.12 225 GLY A C 1
ATOM 1720 O O . GLY A 1 225 ? -19.130 -10.833 -9.969 1.00 93.12 225 GLY A O 1
ATOM 1721 N N . PHE A 1 226 ? -17.915 -9.286 -8.875 1.00 95.44 226 PHE A N 1
ATOM 1722 C CA . PHE A 1 226 ? -18.723 -9.198 -7.660 1.00 95.44 226 PHE A CA 1
ATOM 1723 C C . PHE A 1 226 ? -19.289 -7.784 -7.474 1.00 95.44 226 PHE A C 1
ATOM 1725 O O . PHE A 1 226 ? -18.881 -6.839 -8.154 1.00 95.44 226 PHE A O 1
ATOM 1732 N N . GLY A 1 227 ? -20.249 -7.659 -6.560 1.00 94.81 227 GLY A N 1
ATOM 1733 C CA . GLY A 1 227 ? -20.745 -6.385 -6.059 1.00 94.81 227 GLY A CA 1
ATOM 1734 C C . GLY A 1 227 ? -19.671 -5.567 -5.340 1.00 94.81 227 GLY A C 1
ATOM 1735 O O . GLY A 1 227 ? -18.531 -5.996 -5.148 1.00 94.81 227 GLY A O 1
ATOM 1736 N N . THR A 1 228 ? -20.058 -4.356 -4.960 1.00 95.56 228 THR A N 1
ATOM 1737 C CA . THR A 1 228 ? -19.250 -3.450 -4.143 1.00 95.56 228 THR A CA 1
ATOM 1738 C C . THR A 1 228 ? -20.076 -3.046 -2.940 1.00 95.56 228 THR A C 1
ATOM 1740 O O . THR A 1 228 ? -21.262 -2.758 -3.084 1.00 95.56 228 THR A O 1
ATOM 1743 N N . GLU A 1 229 ? -19.446 -3.007 -1.776 1.00 95.81 229 GLU A N 1
ATOM 1744 C CA . GLU A 1 229 ? -20.065 -2.527 -0.546 1.00 95.81 229 GLU A CA 1
ATOM 1745 C C . GLU A 1 229 ? -19.132 -1.521 0.125 1.00 95.81 229 GLU A C 1
ATOM 1747 O O . GLU A 1 229 ? -17.905 -1.640 0.032 1.00 95.81 229 GLU A O 1
ATOM 1752 N N . GLN A 1 230 ? -19.702 -0.508 0.772 1.00 96.19 230 GLN A N 1
ATOM 1753 C CA . GLN A 1 230 ? -18.935 0.548 1.417 1.00 96.19 230 GLN A CA 1
ATOM 1754 C C . GLN A 1 230 ? -19.626 1.089 2.665 1.00 96.19 230 GLN A C 1
ATOM 1756 O O . GLN A 1 230 ? -20.833 0.924 2.834 1.00 96.19 230 GLN A O 1
ATOM 1761 N N . THR A 1 231 ? -18.851 1.732 3.534 1.00 97.50 231 THR A N 1
ATOM 1762 C CA . THR A 1 231 ? -19.390 2.512 4.651 1.00 97.50 231 THR A CA 1
ATOM 1763 C C . THR A 1 231 ? -19.733 3.929 4.209 1.00 97.50 231 THR A C 1
ATOM 1765 O O . THR A 1 231 ? -19.141 4.449 3.262 1.00 97.50 231 THR A O 1
ATOM 1768 N N . PHE A 1 232 ? -20.660 4.562 4.923 1.00 96.12 232 PHE A N 1
ATOM 1769 C CA . PHE A 1 232 ? -21.106 5.928 4.646 1.00 96.12 232 PHE A CA 1
ATOM 1770 C C . PHE A 1 232 ? -21.118 6.784 5.911 1.00 96.12 232 PHE A C 1
ATOM 1772 O O . PHE A 1 232 ? -21.380 6.289 7.008 1.00 96.12 232 PHE A O 1
ATOM 1779 N N . GLY A 1 233 ? -20.863 8.075 5.755 1.00 94.56 233 GLY A N 1
ATOM 1780 C CA . GLY A 1 233 ? -21.060 9.094 6.774 1.00 94.56 233 GLY A CA 1
ATOM 1781 C C . GLY A 1 233 ? -22.484 9.650 6.757 1.00 94.56 233 GLY A C 1
ATOM 1782 O O . GLY A 1 233 ? -23.223 9.529 5.779 1.00 94.56 233 GLY A O 1
ATOM 1783 N N . ILE A 1 234 ? -22.880 10.296 7.855 1.00 92.12 234 ILE A N 1
ATOM 1784 C CA . ILE A 1 234 ? -24.109 11.098 7.876 1.00 92.12 234 ILE A CA 1
ATOM 1785 C C . ILE A 1 234 ? -23.918 12.283 6.921 1.00 92.12 234 ILE A C 1
ATOM 1787 O O . ILE A 1 234 ? -22.955 13.035 7.050 1.00 92.12 234 ILE A O 1
ATOM 1791 N N . GLY A 1 235 ? -24.849 12.465 5.987 1.00 90.94 235 GLY A N 1
ATOM 1792 C CA . GLY A 1 235 ? -24.785 13.515 4.968 1.00 90.94 235 GLY A CA 1
ATOM 1793 C C . GLY A 1 235 ? -24.158 13.080 3.640 1.00 90.94 235 GLY A C 1
ATOM 1794 O O . GLY A 1 235 ? -24.262 13.825 2.663 1.00 90.94 235 GLY A O 1
ATOM 1795 N N . ASP A 1 236 ? -23.585 11.875 3.561 1.00 92.50 236 ASP A N 1
ATOM 1796 C CA . ASP A 1 236 ? -23.119 11.316 2.291 1.00 92.50 236 ASP A CA 1
ATOM 1797 C C . ASP A 1 236 ? -24.282 11.130 1.314 1.00 92.50 236 ASP A C 1
ATOM 1799 O O . ASP A 1 236 ? -25.431 10.928 1.708 1.00 92.50 236 ASP A O 1
ATOM 1803 N N . THR A 1 237 ? -23.987 11.194 0.016 1.00 89.62 237 THR A N 1
ATOM 1804 C CA . THR A 1 237 ? -24.986 10.981 -1.037 1.00 89.62 237 THR A CA 1
ATOM 1805 C C . THR A 1 237 ? -24.758 9.644 -1.726 1.00 89.62 237 THR A C 1
ATOM 1807 O O . THR A 1 237 ? -23.683 9.403 -2.278 1.00 89.62 237 THR A O 1
ATOM 1810 N N . TYR A 1 238 ? -25.789 8.802 -1.758 1.00 86.38 238 TYR A N 1
ATOM 1811 C CA . TYR A 1 238 ? -25.797 7.536 -2.487 1.00 86.38 238 TYR A CA 1
ATOM 1812 C C . TYR A 1 238 ? -27.041 7.455 -3.368 1.00 86.38 238 TYR A C 1
ATOM 1814 O O . TYR A 1 238 ? -28.143 7.750 -2.917 1.00 86.38 238 TYR A O 1
ATOM 1822 N N . GLU A 1 239 ? -26.850 7.142 -4.652 1.00 87.81 239 GLU A N 1
ATOM 1823 C CA . GLU A 1 239 ? -27.928 7.095 -5.659 1.00 87.81 239 GLU A CA 1
ATOM 1824 C C . GLU A 1 239 ? -28.839 8.343 -5.671 1.00 87.81 239 GLU A C 1
ATOM 1826 O O . GLU A 1 239 ? -30.038 8.277 -5.927 1.00 87.81 239 GLU A O 1
ATOM 1831 N N . GLY A 1 240 ? -28.257 9.517 -5.398 1.00 88.25 240 GLY A N 1
ATOM 1832 C CA . GLY A 1 240 ? -28.973 10.796 -5.370 1.00 88.25 240 GLY A CA 1
ATOM 1833 C C . GLY A 1 240 ? -29.744 11.084 -4.077 1.00 88.25 240 GLY A C 1
ATOM 1834 O O . GLY A 1 240 ? -30.416 12.110 -4.003 1.00 88.25 240 GLY A O 1
ATOM 1835 N N . GLN A 1 241 ? -29.637 10.227 -3.058 1.00 88.81 241 GLN A N 1
ATOM 1836 C CA . GLN A 1 241 ? -30.249 10.428 -1.744 1.00 88.81 241 GLN A CA 1
ATOM 1837 C C . GLN A 1 241 ? -29.197 10.723 -0.676 1.00 88.81 241 GLN A C 1
ATOM 1839 O O . GLN A 1 241 ? -28.155 10.073 -0.616 1.00 88.81 241 GLN A O 1
ATOM 1844 N N . THR A 1 242 ? -29.483 11.699 0.186 1.00 92.75 242 THR A N 1
ATOM 1845 C CA . THR A 1 242 ? -28.653 12.001 1.356 1.00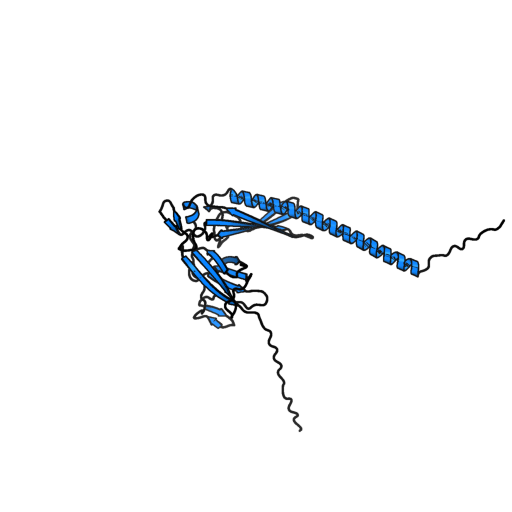 92.75 242 THR A CA 1
ATOM 1846 C C . THR A 1 242 ? -28.922 10.991 2.466 1.00 92.75 242 THR A C 1
ATOM 1848 O O . THR A 1 242 ? -30.064 10.799 2.887 1.00 92.75 242 THR A O 1
ATOM 1851 N N . ILE A 1 243 ? -27.863 10.369 2.971 1.00 92.12 243 ILE A N 1
ATOM 1852 C CA . ILE A 1 243 ? -27.928 9.358 4.019 1.00 92.12 243 ILE A CA 1
ATOM 1853 C C . ILE A 1 243 ? -28.006 10.056 5.377 1.00 92.12 243 ILE A C 1
ATOM 1855 O O . ILE A 1 243 ? -27.038 10.649 5.848 1.00 92.12 243 ILE A O 1
ATOM 1859 N N . ALA A 1 244 ? -29.167 9.977 6.025 1.00 90.88 244 ALA A N 1
ATOM 1860 C CA . ALA A 1 244 ? -29.352 10.511 7.375 1.00 90.88 244 ALA A CA 1
ATOM 1861 C C . ALA A 1 244 ? -28.884 9.534 8.470 1.00 90.88 244 ALA A C 1
ATOM 1863 O O . ALA A 1 244 ? -28.380 9.967 9.502 1.00 90.88 244 ALA A O 1
ATOM 1864 N N . ASN A 1 245 ? -29.045 8.225 8.244 1.00 91.94 245 ASN A N 1
ATOM 1865 C CA . ASN A 1 245 ? -28.664 7.172 9.186 1.00 91.94 245 ASN A CA 1
ATOM 1866 C C . ASN A 1 245 ? -28.009 5.999 8.433 1.00 91.94 245 ASN A C 1
ATOM 1868 O O . ASN A 1 245 ? -28.729 5.144 7.913 1.00 91.94 245 ASN A O 1
ATOM 1872 N N . PRO A 1 246 ? -26.670 5.969 8.327 1.00 92.88 246 PRO A N 1
ATOM 1873 C CA . PRO A 1 246 ? -25.954 4.891 7.653 1.00 92.88 246 PRO A CA 1
ATOM 1874 C C . PRO A 1 246 ? -26.176 3.533 8.331 1.00 92.88 246 PRO A C 1
ATOM 1876 O O . PRO A 1 246 ? -25.948 3.396 9.530 1.00 92.88 246 PRO A O 1
ATOM 1879 N N . GLU A 1 247 ? -26.539 2.501 7.562 1.00 91.19 247 GLU A N 1
ATOM 1880 C CA . GLU A 1 247 ? -26.591 1.118 8.074 1.00 91.19 247 GLU A CA 1
ATOM 1881 C C . GLU A 1 247 ? -25.200 0.605 8.472 1.00 91.19 247 GLU A C 1
ATOM 1883 O O . GLU A 1 247 ? -25.044 -0.136 9.442 1.00 91.19 247 GLU A O 1
ATOM 1888 N N . LYS A 1 248 ? -24.177 1.031 7.723 1.00 94.81 248 LYS A N 1
ATOM 1889 C CA . LYS A 1 248 ? -22.761 0.799 8.009 1.00 94.81 248 LYS A CA 1
ATOM 1890 C C . LYS A 1 248 ? -22.044 2.150 8.058 1.00 94.81 248 LYS A C 1
ATOM 1892 O O . LYS A 1 248 ? -21.619 2.640 7.006 1.00 94.81 248 LYS A O 1
ATOM 1897 N N . PRO A 1 249 ? -21.944 2.781 9.240 1.00 96.81 249 PRO A N 1
ATOM 1898 C CA . PRO A 1 249 ? -21.247 4.050 9.373 1.00 96.81 249 PRO A CA 1
ATOM 1899 C C . PRO A 1 249 ? -19.751 3.890 9.086 1.00 96.81 249 PRO A C 1
ATOM 1901 O O . PRO A 1 249 ? -19.211 2.782 9.111 1.00 96.81 249 PRO A O 1
ATOM 1904 N N . HIS A 1 250 ? -19.063 4.995 8.805 1.00 97.56 250 HIS A N 1
ATOM 1905 C CA . HIS A 1 250 ? -17.602 5.001 8.804 1.00 97.56 250 HIS A CA 1
ATOM 1906 C C . HIS A 1 250 ? -17.052 4.488 10.139 1.00 97.56 250 HIS A C 1
ATOM 1908 O O . HIS A 1 250 ? -17.603 4.760 11.207 1.00 97.56 250 HIS A O 1
ATOM 1914 N N . ALA A 1 251 ? -15.956 3.735 10.076 1.00 97.75 251 ALA A N 1
ATOM 1915 C CA . ALA A 1 251 ? -15.384 3.123 11.261 1.00 97.75 251 ALA A CA 1
ATOM 1916 C C . ALA A 1 251 ? -14.665 4.160 12.138 1.00 97.75 251 ALA A C 1
ATOM 1918 O O . ALA A 1 251 ? -14.101 5.145 11.649 1.00 97.75 251 ALA A O 1
ATOM 1919 N N . SER A 1 252 ? -14.672 3.897 13.442 1.00 97.06 252 SER A N 1
ATOM 1920 C CA . SER A 1 252 ? -13.802 4.548 14.419 1.00 97.06 252 SER A CA 1
ATOM 1921 C C . SER A 1 252 ? -12.663 3.595 14.747 1.00 97.06 252 SER A C 1
ATOM 1923 O O . SER A 1 252 ? -12.922 2.420 14.989 1.00 97.06 252 SER A O 1
ATOM 1925 N N . VAL A 1 253 ? -11.433 4.094 14.786 1.00 96.25 253 VAL A N 1
ATOM 1926 C CA . VAL A 1 253 ? -10.279 3.363 15.316 1.00 96.25 253 VAL A CA 1
ATOM 1927 C C . VAL A 1 253 ? -9.854 4.063 16.596 1.00 96.25 253 VAL A C 1
ATOM 1929 O O . VAL A 1 253 ? -9.619 5.271 16.603 1.00 96.25 253 VAL A O 1
ATOM 1932 N N . LEU A 1 254 ? -9.807 3.305 17.687 1.00 93.88 254 LEU A N 1
ATOM 1933 C CA . LEU A 1 254 ? -9.466 3.789 19.021 1.00 93.88 254 LEU A CA 1
ATOM 1934 C C . LEU A 1 254 ? -8.174 3.127 19.491 1.00 93.88 254 LEU A C 1
ATOM 1936 O O . LEU A 1 254 ? -7.852 2.021 19.059 1.00 93.88 254 LEU A O 1
ATOM 1940 N N . GLU A 1 255 ? -7.450 3.809 20.375 1.00 91.44 255 GLU A N 1
ATOM 1941 C CA . GLU A 1 255 ? -6.137 3.365 20.842 1.00 91.44 255 GLU A CA 1
ATOM 1942 C C . GLU A 1 255 ? -6.215 1.969 21.471 1.00 91.44 255 GLU A C 1
ATOM 1944 O O . GLU A 1 255 ? -7.018 1.728 22.376 1.00 91.44 255 GLU A O 1
ATOM 1949 N N . GLY A 1 256 ? -5.408 1.043 20.952 1.00 87.12 256 GLY A N 1
ATOM 1950 C CA . GLY A 1 256 ? -5.298 -0.333 21.422 1.00 87.12 256 GLY A CA 1
ATOM 1951 C C . GLY A 1 256 ? -6.547 -1.197 21.229 1.00 87.12 256 GLY A C 1
ATOM 1952 O O . GLY A 1 256 ? -6.603 -2.313 21.738 1.00 87.12 256 GLY A O 1
ATOM 1953 N N . GLN A 1 257 ? -7.586 -0.714 20.542 1.00 91.31 257 GLN A N 1
ATOM 1954 C CA . GLN A 1 257 ? -8.832 -1.466 20.385 1.00 91.31 257 GLN A CA 1
ATOM 1955 C C . GLN A 1 257 ? -8.907 -2.197 19.047 1.00 91.31 257 GLN A C 1
ATOM 1957 O O . GLN A 1 257 ? -8.463 -1.702 18.011 1.00 91.31 257 GLN A O 1
ATOM 1962 N N . LEU A 1 258 ? -9.554 -3.366 19.070 1.00 93.62 258 LEU A N 1
ATOM 1963 C CA . LEU A 1 258 ? -9.957 -4.091 17.872 1.00 93.62 258 LEU A CA 1
ATOM 1964 C C . LEU A 1 258 ? -11.360 -3.642 17.445 1.00 93.62 258 LEU A C 1
ATOM 1966 O O . LEU A 1 258 ? -12.339 -3.862 18.156 1.00 93.62 258 LEU A O 1
ATOM 1970 N N . THR A 1 259 ? -11.456 -3.048 16.260 1.00 96.38 259 THR A N 1
ATOM 1971 C CA . THR A 1 259 ? -12.717 -2.692 15.601 1.00 96.38 259 THR A CA 1
ATOM 1972 C C . THR A 1 259 ? -12.975 -3.677 14.469 1.00 96.38 259 THR A C 1
ATOM 1974 O O . THR A 1 259 ? -12.119 -3.866 13.608 1.00 96.38 259 THR A O 1
ATOM 1977 N N . GLU A 1 260 ? -14.151 -4.303 14.435 1.00 96.81 260 GLU A N 1
ATOM 1978 C CA . GLU A 1 260 ? -14.478 -5.318 13.427 1.00 96.81 260 GLU A CA 1
ATOM 1979 C C . GLU A 1 260 ? -15.568 -4.839 12.467 1.00 96.81 260 GLU A C 1
ATOM 1981 O O . GLU A 1 260 ? -16.653 -4.436 12.885 1.00 96.81 260 GLU A O 1
ATOM 1986 N N . TYR A 1 261 ? -15.294 -4.933 11.166 1.00 97.75 261 TYR A N 1
ATOM 1987 C CA . TYR A 1 261 ? -16.255 -4.690 10.095 1.00 97.75 261 TYR A CA 1
ATOM 1988 C C . TYR A 1 261 ? -16.352 -5.901 9.170 1.00 97.75 261 TYR A C 1
ATOM 1990 O O . TYR A 1 261 ? -15.377 -6.592 8.871 1.00 97.75 261 TYR A O 1
ATOM 1998 N N . SER A 1 262 ? -17.566 -6.146 8.696 1.00 97.25 262 SER A N 1
ATOM 1999 C CA . SER A 1 262 ? -17.899 -7.264 7.823 1.00 97.25 262 SER A CA 1
ATOM 2000 C C . SER A 1 262 ? -18.692 -6.781 6.618 1.00 97.25 262 SER A C 1
ATOM 2002 O O . SER A 1 262 ? -19.617 -5.980 6.784 1.00 97.25 262 SER A O 1
ATOM 2004 N N . PHE A 1 263 ? -18.345 -7.291 5.438 1.00 97.62 263 PHE A N 1
ATOM 2005 C CA . PHE A 1 263 ? -18.941 -6.924 4.155 1.00 97.62 263 PHE A CA 1
ATOM 2006 C C . PHE A 1 263 ? -19.378 -8.170 3.384 1.00 97.62 263 PHE A C 1
ATOM 2008 O O . PHE A 1 263 ? -18.646 -9.162 3.319 1.00 97.62 263 PHE A O 1
ATOM 2015 N N . CYS A 1 264 ? -20.567 -8.104 2.797 1.00 96.56 264 CYS A N 1
ATOM 2016 C CA . CYS A 1 264 ? -21.150 -9.125 1.949 1.00 96.56 264 CYS A CA 1
ATOM 2017 C C . CYS A 1 264 ? -21.136 -8.645 0.493 1.00 96.56 264 CYS A C 1
ATOM 2019 O O . CYS A 1 264 ? -21.876 -7.735 0.123 1.00 96.56 264 CYS A O 1
ATOM 2021 N N . ILE A 1 265 ? -20.334 -9.285 -0.359 1.00 96.31 265 ILE A N 1
ATOM 2022 C CA . ILE A 1 265 ? -20.361 -9.040 -1.808 1.00 96.31 265 ILE A CA 1
ATOM 2023 C C . ILE A 1 265 ? -20.635 -10.347 -2.552 1.00 96.31 265 ILE A C 1
ATOM 2025 O O . ILE A 1 265 ? -20.032 -11.378 -2.280 1.00 96.31 265 ILE A O 1
ATOM 2029 N N . ASP A 1 266 ? -21.520 -10.317 -3.542 1.00 96.00 266 ASP A N 1
ATOM 2030 C CA . ASP A 1 266 ? -21.888 -11.500 -4.327 1.00 96.00 266 ASP A CA 1
ATOM 2031 C C . ASP A 1 266 ? -21.575 -11.320 -5.805 1.00 96.00 266 ASP A C 1
ATOM 2033 O O . ASP A 1 266 ? -21.366 -10.205 -6.285 1.00 96.00 266 ASP A O 1
ATOM 2037 N N . LYS A 1 267 ? -21.529 -12.434 -6.543 1.00 92.88 267 LYS A N 1
ATOM 2038 C CA . LYS A 1 267 ? -21.318 -12.401 -7.992 1.00 92.88 267 LYS A CA 1
ATOM 2039 C C . LYS A 1 267 ? -22.416 -11.582 -8.661 1.00 92.88 267 LYS A C 1
ATOM 2041 O O . LYS A 1 267 ? -23.602 -11.823 -8.441 1.00 92.88 267 LYS A O 1
ATOM 2046 N N . LEU A 1 268 ? -22.014 -10.671 -9.538 1.00 90.12 268 LEU A N 1
ATOM 2047 C CA . LEU A 1 268 ? -22.957 -9.919 -10.353 1.00 90.12 268 LEU A CA 1
ATOM 2048 C C . LEU A 1 268 ? -23.653 -10.871 -11.327 1.00 90.12 268 LEU A C 1
ATOM 2050 O O . LEU A 1 268 ? -23.004 -11.655 -12.025 1.00 90.12 268 LEU A O 1
ATOM 2054 N N . SER A 1 269 ? -24.977 -10.785 -11.393 1.00 82.94 269 SER A N 1
ATOM 2055 C CA . SER A 1 269 ? -25.775 -11.466 -12.410 1.00 82.94 269 SER A CA 1
ATOM 2056 C C . SER A 1 269 ? -26.203 -10.473 -13.490 1.00 82.94 269 SER A C 1
ATOM 2058 O O . SER A 1 269 ? -26.262 -9.265 -13.265 1.00 82.94 269 SER A O 1
ATOM 2060 N N . LYS A 1 270 ? -26.470 -10.981 -14.696 1.00 77.56 270 LYS A N 1
ATOM 2061 C CA . LYS A 1 270 ? -27.094 -10.204 -15.770 1.00 77.56 270 LYS A CA 1
ATOM 2062 C C . LYS A 1 270 ? -28.524 -10.692 -15.930 1.00 77.56 270 LYS A C 1
ATOM 2064 O O . LYS A 1 270 ? -28.732 -11.870 -16.205 1.00 77.56 270 LYS A O 1
ATOM 2069 N N . PHE A 1 271 ? -29.482 -9.786 -15.782 1.00 78.25 271 PHE A N 1
ATOM 2070 C CA . PHE A 1 271 ? -30.886 -10.054 -16.059 1.00 78.25 271 PHE A CA 1
ATOM 2071 C C . PHE A 1 271 ? -31.274 -9.356 -17.366 1.00 78.25 271 PHE A C 1
ATOM 2073 O O . PHE A 1 271 ? -31.100 -8.147 -17.501 1.00 78.25 271 PHE A O 1
ATOM 2080 N N . LEU A 1 272 ? -31.739 -10.126 -18.351 1.00 81.00 272 LEU A N 1
ATOM 2081 C CA . LEU A 1 272 ? -32.228 -9.610 -19.630 1.00 81.00 272 LEU A CA 1
ATOM 2082 C C . LEU A 1 272 ? -33.752 -9.529 -19.568 1.00 81.00 272 LEU A C 1
ATOM 2084 O O . LEU A 1 272 ? -34.419 -10.554 -19.440 1.00 81.00 272 LEU A O 1
ATOM 2088 N N . ILE A 1 273 ? -34.289 -8.314 -19.667 1.00 82.69 273 ILE A N 1
ATOM 2089 C CA . ILE A 1 273 ? -35.730 -8.067 -19.736 1.00 82.69 273 ILE A CA 1
ATOM 2090 C C . ILE A 1 273 ? -36.095 -7.824 -21.194 1.00 82.69 273 ILE A C 1
ATOM 2092 O O . ILE A 1 273 ? -35.607 -6.876 -21.807 1.00 82.69 273 ILE A O 1
ATOM 2096 N N . TYR A 1 274 ? -36.973 -8.664 -21.736 1.00 83.75 274 TYR A N 1
ATOM 2097 C CA . TYR A 1 274 ? -37.612 -8.423 -23.024 1.00 83.75 274 TYR A CA 1
ATOM 2098 C C . TYR A 1 274 ? -39.012 -7.879 -22.765 1.00 83.75 274 TYR A C 1
ATOM 2100 O O . TYR A 1 274 ? -39.864 -8.586 -22.228 1.00 83.75 274 TYR A O 1
ATOM 2108 N N . THR A 1 275 ? -39.248 -6.623 -23.130 1.00 81.19 275 THR A N 1
ATOM 2109 C CA . THR A 1 275 ? -40.593 -6.051 -23.168 1.00 81.19 275 THR A CA 1
ATOM 2110 C C . THR A 1 275 ? -41.151 -6.204 -24.579 1.00 81.19 275 THR A C 1
ATOM 2112 O O . THR A 1 275 ? -40.467 -5.940 -25.567 1.00 81.19 275 THR A O 1
ATOM 2115 N N . LEU A 1 276 ? -42.393 -6.672 -24.681 1.00 81.38 276 LEU A N 1
ATOM 2116 C CA . LEU A 1 276 ? -43.144 -6.688 -25.931 1.00 81.38 276 LEU A CA 1
ATOM 2117 C C . LEU A 1 276 ? -44.229 -5.622 -25.833 1.00 81.38 276 LEU A C 1
ATOM 2119 O O . LEU A 1 276 ? -44.980 -5.589 -24.859 1.00 81.38 276 LEU A O 1
ATOM 2123 N N . GLU A 1 277 ? -44.301 -4.756 -26.835 1.00 78.69 277 GLU A N 1
ATOM 2124 C CA . GLU A 1 277 ? -45.373 -3.778 -26.972 1.00 78.69 277 GLU A CA 1
ATOM 2125 C C . GLU A 1 277 ? -46.461 -4.353 -27.884 1.00 78.69 277 GLU A C 1
ATOM 2127 O O . GLU A 1 277 ? -46.176 -4.853 -28.976 1.00 78.69 277 GLU A O 1
ATOM 2132 N N . ALA A 1 278 ? -47.715 -4.310 -27.435 1.00 74.00 278 ALA A N 1
ATOM 2133 C CA . ALA A 1 278 ? -48.844 -4.701 -28.265 1.00 74.00 278 ALA A CA 1
ATOM 2134 C C . ALA A 1 278 ? -49.157 -3.565 -29.246 1.00 74.00 278 ALA A C 1
ATOM 2136 O O . ALA A 1 278 ? -49.652 -2.510 -28.855 1.00 74.00 278 ALA A O 1
ATOM 2137 N N . LYS A 1 279 ? -48.886 -3.786 -30.534 1.00 71.44 279 LYS A N 1
ATOM 2138 C CA . LYS A 1 279 ? -49.302 -2.870 -31.595 1.00 71.44 279 LYS A CA 1
ATOM 2139 C C . LYS A 1 279 ? -50.802 -3.053 -31.842 1.00 71.44 279 LYS A C 1
ATOM 2141 O O . LYS A 1 279 ? -51.220 -4.100 -32.328 1.00 71.44 279 LYS A O 1
ATOM 2146 N N . ALA A 1 280 ? -51.611 -2.060 -31.481 1.00 68.31 280 ALA A N 1
ATOM 2147 C CA . ALA A 1 280 ? -53.025 -2.042 -31.836 1.00 68.31 280 ALA A CA 1
ATOM 2148 C C . ALA A 1 280 ? -53.175 -1.589 -33.297 1.00 68.31 280 ALA A C 1
ATOM 2150 O O . ALA A 1 280 ? -52.876 -0.440 -33.626 1.00 68.31 280 ALA A O 1
ATOM 2151 N N . ASP A 1 281 ? -53.635 -2.482 -34.174 1.00 62.66 281 ASP A N 1
ATOM 2152 C CA . ASP A 1 281 ? -54.059 -2.109 -35.525 1.00 62.66 281 ASP A CA 1
ATOM 2153 C C . ASP A 1 281 ? -55.431 -1.429 -35.434 1.00 62.66 281 ASP A C 1
ATOM 2155 O O . ASP A 1 281 ? -56.480 -2.075 -35.399 1.00 62.66 281 ASP A O 1
ATOM 2159 N N . HIS A 1 282 ? -55.428 -0.098 -35.355 1.00 59.03 282 HIS A N 1
ATOM 2160 C CA . HIS A 1 282 ? -56.643 0.690 -35.524 1.00 59.03 282 HIS A CA 1
ATOM 2161 C C . HIS A 1 282 ? -57.058 0.655 -37.000 1.00 59.03 282 HIS A C 1
ATOM 2163 O O . HIS A 1 282 ? -56.471 1.339 -37.838 1.00 59.03 282 HIS A O 1
ATOM 2169 N N . ILE A 1 283 ? -58.065 -0.163 -37.313 1.00 56.84 283 ILE A N 1
ATOM 2170 C CA . ILE A 1 283 ? -58.788 -0.113 -38.586 1.00 56.84 283 ILE A CA 1
ATOM 2171 C C . ILE A 1 283 ? -59.724 1.102 -38.506 1.00 56.84 283 ILE A C 1
ATOM 2173 O O . ILE A 1 283 ? -60.693 1.074 -37.745 1.00 56.84 283 ILE A O 1
ATOM 2177 N N . TYR A 1 284 ? -59.385 2.171 -39.229 1.00 54.69 284 TYR A N 1
ATOM 2178 C CA . TYR A 1 284 ? -60.301 3.277 -39.531 1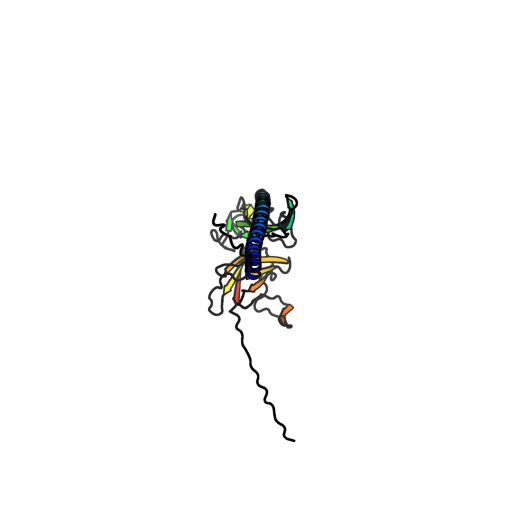.00 54.69 284 TYR A CA 1
ATOM 2179 C C . TYR A 1 284 ? -61.149 2.942 -40.757 1.00 54.69 284 TYR A C 1
ATOM 2181 O O . TYR A 1 284 ? -60.591 2.340 -41.704 1.00 54.69 284 TYR A O 1
#

Foldseek 3Di:
DDDDDDDPDDDDPVNVVVVVVVVVVVVVVVVVVVVVVVLVVVLVVVVVVQVVVQVVLQVVLQPDAQLQNWDCDFLTWVHHDDDQWDWDDDPNFIKIKGKDKAFAADPPQHAFLSRWDQDPVGIDQFRRQKIKMKIKIWTDDPNTDIDIDIDIHGHPGSHSRRVRWWGKEKEAEEAPVRQGDAQKWKWKAFQVRRDIDIDGHRRRIDIGTGHFDALGIKIWIGDVQKDIDIADDQQDDDPRDGHNDTPHTRDGIHTSHYHYDYYYMGGDDDDDDDDDDDDDDDDD

Sequence (284 aa):
MRRLFFSKKGFTFMDVIIGIALMLILFLGIFGAYQLALKVVGQSKARTIAIAIANEQLEKIRNLPYLDVGTNEPGCDPCGVVEKSFSTTSNNMIFYVTTTIICHDDPKDGIGANDSTYTSEGYKVCNCDYRKVRVEVSWGGLFGGKISQDGIVSPRSGNEECEYTGGVLKVTVFNSKGEKISSPLIRVRNINTGALREATPDDGTYYFVLATDTSAYAITTTKAGFGTEQTFGIGDTYEGQTIANPEKPHASVLEGQLTEYSFCIDKLSKFLIYTLEAKADHIY

Radius of gyration: 30.89 Å; chains: 1; bounding box: 93×49×114 Å

pLDDT: mean 91.8, std 9.18, range [44.62, 98.5]